Protein AF-A0A1I5IBT5-F1 (afdb_monomer_lite)

pLDDT: mean 93.38, std 6.62, range [44.38, 98.75]

Radius of gyration: 16.48 Å; chains: 1; bounding box: 51×35×42 Å

Secondary structure (DSSP, 8-state):
----HHHHHHHHHTTTSPTT--EEEE----SSEEEEEETTEEESS----S--PPBSSPPPTTSPPPPHHHHTT-S-TTGGGG-TTEEEEEEESSTTSHHHHHHHHHHHTTT--EEEEESS-EEEEEEGGGB---GGGSPPPP--TT----EEEEEEE-GGGEEEEEEEEESSSSS-EEEEEEEETTS-EEEEE-

Sequence (194 aa):
MVARPADVAKVAEHGWLQRGESFHRIFERRPGYLASTVAGRTSVPHTPVNPVPKCTQEVSETYLKPSELTARGGHLGDEWVHDWGIRGWASAADGGRLAVQVADVLAAGNGYAWLVATNQRIAVVIPARFVDLPPHQIPPPAPLPGLNTSLITWWQQPPNAVAGIRDVLLGRTIAGDPFVSIDFADGSNLLLRQ

Foldseek 3Di:
DQDFQVLVQLQCVQPVADVVKDFPDWADLQAAAEWEQELNDTAQRDAQPDDFAAFQDAQDPPQDGFDPCVRVVVDDDQQSLPGSNHFKYKYYNHCVAPSNVVNNHCRNNSSQWIWTDIQFKTFIKGWPVGGPDDPVPAPATRPDVPGRTHIDTGDMDTPLQWPDKDWDFDHDDPRGFTWIWTQGPNRMIMIGGD

Structure (mmCIF, N/CA/C/O backbone):
data_AF-A0A1I5IBT5-F1
#
_entry.id   AF-A0A1I5IBT5-F1
#
loop_
_atom_site.group_PDB
_atom_site.id
_atom_site.type_symbol
_atom_site.label_atom_id
_atom_site.label_alt_id
_atom_site.label_comp_id
_atom_site.label_asym_id
_atom_site.label_entity_id
_atom_site.label_seq_id
_atom_site.pdbx_PDB_ins_code
_atom_site.Cartn_x
_atom_site.Cartn_y
_atom_site.Cartn_z
_atom_site.occupancy
_atom_site.B_iso_or_equiv
_atom_site.auth_seq_id
_atom_site.auth_comp_id
_atom_site.auth_asym_id
_atom_site.auth_atom_id
_atom_site.pdbx_PDB_model_num
ATOM 1 N N . MET A 1 1 ? -2.589 19.378 7.852 1.00 44.38 1 MET A N 1
ATOM 2 C CA . MET A 1 1 ? -1.421 18.732 8.491 1.00 44.38 1 MET A CA 1
ATOM 3 C C . MET A 1 1 ? -1.314 17.303 7.973 1.00 44.38 1 MET A C 1
ATOM 5 O O . MET A 1 1 ? -2.312 16.590 7.977 1.00 44.38 1 MET A O 1
ATOM 9 N N . VAL A 1 2 ? -0.148 16.915 7.457 1.00 56.50 2 VAL A N 1
ATOM 10 C CA . VAL A 1 2 ? 0.169 15.535 7.052 1.00 56.50 2 VAL A CA 1
ATOM 11 C C . VAL A 1 2 ? 0.278 14.719 8.341 1.00 56.50 2 VAL A C 1
ATOM 13 O O . VAL A 1 2 ? 1.171 14.985 9.137 1.00 56.50 2 VAL A O 1
ATOM 16 N N . ALA A 1 3 ? -0.652 13.789 8.581 1.00 74.38 3 ALA A N 1
ATOM 17 C CA . ALA A 1 3 ? -0.583 12.917 9.757 1.00 74.38 3 ALA A CA 1
ATOM 18 C C . ALA A 1 3 ? 0.753 12.154 9.762 1.00 74.38 3 ALA A C 1
ATOM 20 O O . ALA A 1 3 ? 1.243 11.774 8.696 1.00 74.38 3 ALA A O 1
ATOM 21 N N . ARG A 1 4 ? 1.344 11.967 10.942 1.00 85.50 4 ARG A N 1
ATOM 22 C CA . ARG A 1 4 ? 2.537 11.137 11.165 1.00 85.50 4 ARG A CA 1
ATOM 23 C C . ARG A 1 4 ? 2.122 9.740 11.645 1.00 85.50 4 ARG A C 1
ATOM 25 O O . ARG A 1 4 ? 1.009 9.604 12.156 1.00 85.50 4 ARG A O 1
ATOM 32 N N . PRO A 1 5 ? 3.007 8.727 11.593 1.00 89.12 5 PRO A N 1
ATOM 33 C CA . PRO A 1 5 ? 2.719 7.403 12.154 1.00 89.12 5 PRO A CA 1
ATOM 34 C C . PRO A 1 5 ? 2.183 7.447 13.596 1.00 89.12 5 PRO A C 1
ATOM 36 O O . PRO A 1 5 ? 1.208 6.775 13.914 1.00 89.12 5 PRO A O 1
ATOM 39 N N . ALA A 1 6 ? 2.742 8.314 14.447 1.00 90.38 6 ALA A N 1
ATOM 40 C CA . ALA A 1 6 ? 2.280 8.495 15.826 1.00 90.38 6 ALA A CA 1
ATOM 41 C C . ALA A 1 6 ? 0.843 9.039 15.931 1.00 90.38 6 ALA A C 1
ATOM 43 O O . ALA A 1 6 ? 0.128 8.712 16.875 1.00 90.38 6 ALA A O 1
ATOM 44 N N . ASP A 1 7 ? 0.407 9.862 14.976 1.00 90.25 7 ASP A N 1
ATOM 45 C CA . ASP A 1 7 ? -0.958 10.391 14.957 1.00 90.25 7 ASP A CA 1
ATOM 46 C C . ASP A 1 7 ? -1.949 9.285 14.558 1.00 90.25 7 ASP A C 1
ATOM 48 O O . ASP A 1 7 ? -3.023 9.174 15.144 1.00 90.25 7 ASP A O 1
ATOM 52 N N . VAL A 1 8 ? -1.559 8.421 13.610 1.00 91.88 8 VAL A N 1
ATOM 53 C CA . VAL A 1 8 ? -2.333 7.232 13.214 1.00 91.88 8 VAL A CA 1
ATOM 54 C C . VAL A 1 8 ? -2.449 6.248 14.372 1.00 91.88 8 VAL A C 1
ATOM 56 O O . VAL A 1 8 ? -3.555 5.790 14.649 1.00 91.88 8 VAL A O 1
ATOM 59 N N . ALA A 1 9 ? -1.345 5.970 15.075 1.00 93.75 9 ALA A N 1
ATOM 60 C CA . ALA A 1 9 ? -1.337 5.085 16.238 1.00 93.75 9 ALA A CA 1
ATOM 61 C C . ALA A 1 9 ? -2.341 5.549 17.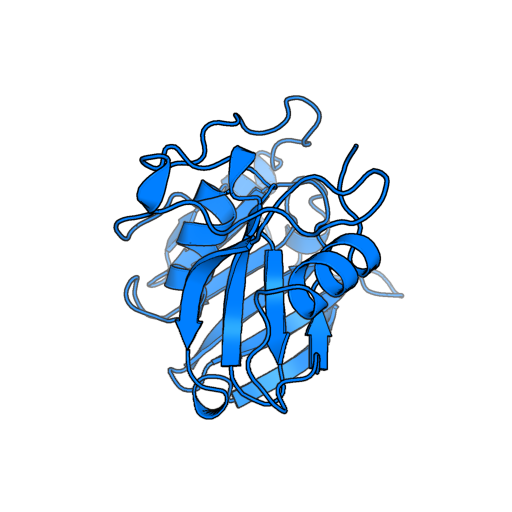302 1.00 93.75 9 ALA A C 1
ATOM 63 O O . ALA A 1 9 ? -3.224 4.790 17.695 1.00 93.75 9 ALA A O 1
ATOM 64 N N . LYS A 1 10 ? -2.276 6.833 17.680 1.00 92.44 10 LYS A N 1
ATOM 65 C CA . LYS A 1 10 ? -3.177 7.423 18.677 1.00 92.44 10 LYS A CA 1
ATOM 66 C C . LYS A 1 10 ? -4.644 7.322 18.271 1.00 92.44 10 LYS A C 1
ATOM 68 O O . LYS A 1 10 ? -5.468 6.920 19.085 1.00 92.44 10 LYS A O 1
ATOM 73 N N . VAL A 1 11 ? -4.987 7.678 17.029 1.00 92.75 11 VAL A N 1
ATOM 74 C CA . VAL A 1 11 ? -6.379 7.572 16.550 1.00 92.75 11 VAL A CA 1
ATOM 75 C C . VAL A 1 11 ? -6.836 6.113 16.551 1.00 92.75 11 VAL A C 1
ATOM 77 O O . VAL A 1 11 ? -7.964 5.825 16.943 1.00 92.75 11 VAL A O 1
ATOM 80 N N . ALA A 1 12 ? -5.967 5.189 16.147 1.00 93.56 12 ALA A N 1
ATOM 81 C CA . ALA A 1 12 ? -6.304 3.778 16.081 1.00 93.56 12 ALA A CA 1
ATOM 82 C C . ALA A 1 12 ? -6.564 3.151 17.458 1.00 93.56 12 ALA A C 1
ATOM 84 O O . ALA A 1 12 ? -7.526 2.398 17.610 1.00 93.56 12 ALA A O 1
ATOM 85 N N . GLU A 1 13 ? -5.765 3.502 18.465 1.00 92.94 13 GLU A N 1
ATOM 86 C CA . GLU A 1 13 ? -5.956 3.082 19.861 1.00 92.94 13 GLU A CA 1
ATOM 87 C C . GLU A 1 13 ? -7.305 3.539 20.440 1.00 92.94 13 GLU A C 1
ATOM 89 O O . GLU A 1 13 ? -7.841 2.892 21.336 1.00 92.94 13 GLU A O 1
ATOM 94 N N . HIS A 1 14 ? -7.886 4.617 19.905 1.00 88.38 14 HIS A N 1
ATOM 95 C CA . HIS A 1 14 ? -9.137 5.211 20.387 1.00 88.38 14 HIS A CA 1
ATOM 96 C C . HIS A 1 14 ? -10.392 4.733 19.639 1.00 88.38 14 HIS A C 1
ATOM 98 O O . HIS A 1 14 ? -11.455 5.332 19.803 1.00 88.38 14 HIS A O 1
ATOM 104 N N . GLY A 1 15 ? -10.310 3.666 18.836 1.00 86.75 15 GLY A N 1
ATOM 105 C CA . GLY A 1 15 ? -11.523 3.073 18.256 1.00 86.75 15 GLY A CA 1
ATOM 106 C C . GLY A 1 15 ? -11.366 2.204 17.012 1.00 86.75 15 GLY A C 1
ATOM 107 O O . GLY A 1 15 ? -12.374 1.721 16.505 1.00 86.75 15 GLY A O 1
ATOM 108 N N . TRP A 1 16 ? -10.149 1.998 16.501 1.00 94.62 16 TRP A N 1
ATOM 109 C CA . TRP A 1 16 ? -9.913 1.114 15.351 1.00 94.62 16 TRP A CA 1
ATOM 110 C C . TRP A 1 16 ? -9.310 -0.240 15.748 1.00 94.62 16 TRP A C 1
ATOM 112 O O . TRP A 1 16 ? -9.678 -1.269 15.171 1.00 94.62 16 TRP A O 1
ATOM 122 N N . LEU A 1 17 ? -8.398 -0.246 16.728 1.00 96.44 17 LEU A N 1
ATOM 123 C CA . LEU A 1 17 ? -7.813 -1.473 17.265 1.00 96.44 17 LEU A CA 1
ATOM 124 C C . LEU A 1 17 ? -8.859 -2.279 18.039 1.00 96.44 17 LEU A C 1
ATOM 126 O O . LEU A 1 17 ? -9.626 -1.742 18.841 1.00 96.44 17 LEU A O 1
ATOM 130 N N . GLN A 1 18 ? -8.868 -3.589 17.811 1.00 95.25 18 GLN A N 1
ATOM 131 C CA . GLN A 1 18 ? -9.670 -4.531 18.580 1.00 95.25 18 GLN A CA 1
ATOM 132 C C . GLN A 1 18 ? -9.065 -4.767 19.970 1.00 95.25 18 GLN A C 1
ATOM 134 O O . GLN A 1 18 ? -7.910 -4.444 20.256 1.00 95.25 18 GLN A O 1
ATOM 139 N N . ARG A 1 19 ? -9.846 -5.373 20.871 1.00 94.94 19 ARG A N 1
ATOM 140 C CA . ARG A 1 19 ? -9.363 -5.725 22.211 1.00 94.94 19 ARG A CA 1
ATOM 141 C C . ARG A 1 19 ? -8.169 -6.684 22.105 1.00 94.94 19 ARG A C 1
ATOM 143 O O . ARG A 1 19 ? -8.290 -7.766 21.539 1.00 94.94 19 ARG A O 1
ATOM 150 N N . GLY A 1 20 ? -7.037 -6.298 22.696 1.00 95.69 20 GLY A N 1
ATOM 151 C CA . GLY A 1 20 ? -5.789 -7.074 22.648 1.00 95.69 20 GLY A CA 1
ATOM 152 C C . GLY A 1 20 ? -5.017 -6.954 21.328 1.00 95.69 20 GLY A C 1
ATOM 153 O O . GLY A 1 20 ? -4.008 -7.637 21.151 1.00 95.69 20 GLY A O 1
ATOM 154 N N . GLU A 1 21 ? -5.476 -6.110 20.403 1.00 97.81 21 GLU A N 1
ATOM 155 C CA . GLU A 1 21 ? -4.743 -5.777 19.187 1.00 97.81 21 GLU A CA 1
ATOM 156 C C . GLU A 1 21 ? -3.693 -4.699 19.491 1.00 97.81 21 GLU A C 1
ATOM 158 O O . GLU A 1 21 ? -3.979 -3.712 20.169 1.00 97.81 21 GLU A O 1
ATOM 163 N N . SER A 1 22 ? -2.472 -4.881 18.995 1.00 96.50 22 SER A N 1
ATOM 164 C CA . SER A 1 22 ? -1.371 -3.927 19.133 1.00 96.50 22 SER A CA 1
ATOM 165 C C . SER A 1 22 ? -0.598 -3.793 17.826 1.00 96.50 22 SER A C 1
ATOM 167 O O . SER A 1 22 ? -0.519 -4.730 17.026 1.00 96.50 22 SER A O 1
ATOM 169 N N . PHE A 1 23 ? -0.024 -2.613 17.589 1.00 96.31 23 PHE A N 1
ATOM 170 C CA . PHE A 1 23 ? 0.780 -2.378 16.396 1.00 96.31 23 PHE A CA 1
ATOM 171 C C . PHE A 1 23 ? 2.072 -3.187 16.423 1.00 96.31 23 PHE A C 1
ATOM 173 O O . PHE A 1 23 ? 2.831 -3.144 17.387 1.00 96.31 23 PHE A O 1
ATOM 180 N N . HIS A 1 24 ? 2.342 -3.854 15.306 1.00 94.75 24 HIS A N 1
ATOM 181 C CA . HIS A 1 24 ? 3.670 -4.343 14.972 1.00 94.75 24 HIS A CA 1
ATOM 182 C C . HIS A 1 24 ? 4.440 -3.275 14.185 1.00 94.75 24 HIS A C 1
ATOM 184 O O . HIS A 1 24 ? 5.597 -2.993 14.481 1.00 94.75 24 HIS A O 1
ATOM 190 N N . ARG A 1 25 ? 3.795 -2.647 13.188 1.00 95.12 25 ARG A N 1
ATOM 191 C CA . ARG A 1 25 ? 4.406 -1.587 12.374 1.00 95.12 25 ARG A CA 1
ATOM 192 C C . ARG A 1 25 ? 3.352 -0.675 11.747 1.00 95.12 25 ARG A C 1
ATOM 194 O O . ARG A 1 25 ? 2.336 -1.146 11.247 1.00 95.12 25 ARG A O 1
ATOM 201 N N . ILE A 1 26 ? 3.628 0.625 11.710 1.00 96.31 26 ILE A N 1
ATOM 202 C CA . ILE A 1 26 ? 2.931 1.589 10.849 1.00 96.31 26 ILE A CA 1
ATOM 203 C C . ILE A 1 26 ? 3.941 2.007 9.789 1.00 96.31 26 ILE A C 1
ATOM 205 O O . ILE A 1 26 ? 5.023 2.480 10.134 1.00 96.31 26 ILE A O 1
ATOM 209 N N . PHE A 1 27 ? 3.624 1.779 8.518 1.00 95.12 27 PHE A N 1
ATOM 210 C CA . PHE A 1 27 ? 4.569 2.037 7.437 1.00 95.12 27 PHE A CA 1
ATOM 211 C C . PHE A 1 27 ? 4.616 3.530 7.123 1.00 95.12 27 PHE A C 1
ATOM 213 O O . PHE A 1 27 ? 3.595 4.225 7.174 1.00 95.12 27 PHE A O 1
ATOM 220 N N . GLU A 1 28 ? 5.811 4.029 6.807 1.00 88.38 28 GLU A N 1
ATOM 221 C CA . GLU A 1 28 ? 5.977 5.427 6.438 1.00 88.38 28 GLU A CA 1
ATOM 222 C C . GLU A 1 28 ? 5.172 5.794 5.192 1.00 88.38 28 GLU A C 1
ATOM 224 O O . GLU A 1 28 ? 5.058 5.042 4.224 1.00 88.38 28 GLU A O 1
ATOM 229 N N . ARG A 1 29 ? 4.635 7.012 5.213 1.00 86.94 29 ARG A N 1
ATOM 230 C CA . ARG A 1 29 ? 3.877 7.589 4.108 1.00 86.94 29 ARG A CA 1
ATOM 231 C C . ARG A 1 29 ? 4.712 8.663 3.431 1.00 86.94 29 ARG A C 1
ATOM 233 O O . ARG A 1 29 ? 4.456 9.858 3.591 1.00 86.94 29 ARG A O 1
ATOM 240 N N . ARG A 1 30 ? 5.731 8.231 2.688 1.00 89.50 30 ARG A N 1
ATOM 241 C CA . ARG A 1 30 ? 6.547 9.135 1.872 1.00 89.50 30 ARG A CA 1
ATOM 242 C C . ARG A 1 30 ? 5.704 9.726 0.723 1.00 89.50 30 ARG A C 1
ATOM 244 O O . ARG A 1 30 ? 4.848 9.020 0.173 1.00 89.50 30 ARG A O 1
ATOM 251 N N . PRO A 1 31 ? 5.882 11.016 0.378 1.00 90.81 31 PRO A N 1
ATOM 252 C CA . PRO A 1 31 ? 5.296 11.594 -0.830 1.00 90.81 31 PRO A CA 1
ATOM 253 C C . PRO A 1 31 ? 5.718 10.816 -2.080 1.00 90.81 31 PRO A C 1
ATOM 255 O O . PRO A 1 31 ? 6.832 10.304 -2.131 1.00 90.81 31 PRO A O 1
ATOM 258 N N . GLY A 1 32 ? 4.834 10.737 -3.074 1.00 93.62 32 GLY A N 1
ATOM 259 C CA . GLY A 1 32 ? 5.103 10.062 -4.343 1.00 93.62 32 GLY A CA 1
ATOM 260 C C . GLY A 1 32 ? 4.013 9.076 -4.750 1.00 93.62 32 GLY A C 1
ATOM 261 O O . GLY A 1 32 ? 2.998 8.897 -4.071 1.00 93.62 32 GLY A O 1
ATOM 262 N N . TYR A 1 33 ? 4.248 8.428 -5.881 1.00 96.81 33 TYR A N 1
ATOM 263 C CA . TYR A 1 33 ? 3.344 7.493 -6.529 1.00 96.81 33 TYR A CA 1
ATOM 264 C C . TYR A 1 33 ? 3.789 6.057 -6.275 1.00 96.81 33 TYR A C 1
ATOM 266 O O . TYR A 1 33 ? 4.974 5.767 -6.088 1.00 96.81 33 TYR A O 1
ATOM 274 N N . LEU A 1 34 ? 2.822 5.146 -6.246 1.00 97.38 34 LEU A N 1
ATOM 275 C CA . LEU A 1 34 ? 3.129 3.726 -6.353 1.00 97.38 34 LEU A CA 1
ATOM 276 C C . LEU A 1 34 ? 3.374 3.379 -7.817 1.00 97.38 34 LEU A C 1
ATOM 278 O O . LEU A 1 34 ? 2.823 4.019 -8.710 1.00 97.38 34 LEU A O 1
ATOM 282 N N . ALA A 1 35 ? 4.175 2.353 -8.039 1.00 98.00 35 ALA A N 1
ATOM 283 C CA . ALA A 1 35 ? 4.343 1.672 -9.308 1.00 98.00 35 ALA A CA 1
ATOM 284 C C . ALA A 1 35 ? 4.003 0.190 -9.141 1.00 98.00 35 ALA A C 1
ATOM 286 O O . ALA A 1 35 ? 3.865 -0.310 -8.020 1.00 98.00 35 ALA A O 1
ATOM 287 N N . SER A 1 36 ? 3.845 -0.521 -10.251 1.00 98.19 36 SER A N 1
ATOM 288 C CA . SER A 1 36 ? 3.606 -1.959 -10.191 1.00 98.19 36 SER A CA 1
ATOM 289 C C . SER A 1 36 ? 4.123 -2.703 -11.406 1.00 98.19 36 SER A C 1
ATOM 291 O O . SER A 1 36 ? 3.973 -2.208 -12.519 1.00 98.19 36 SER A O 1
ATOM 293 N N . THR A 1 37 ? 4.583 -3.934 -11.200 1.00 97.31 37 THR A N 1
ATOM 294 C CA . THR A 1 37 ? 4.803 -4.937 -12.244 1.00 97.31 37 THR A CA 1
ATOM 295 C C . THR A 1 37 ? 3.818 -6.085 -12.047 1.00 97.31 37 THR A C 1
ATOM 297 O O . THR A 1 37 ? 3.936 -6.859 -11.098 1.00 97.31 37 THR A O 1
ATOM 300 N N . VAL A 1 38 ? 2.844 -6.210 -12.947 1.00 97.31 38 VAL A N 1
ATOM 301 C CA . VAL A 1 38 ? 1.784 -7.226 -12.877 1.00 97.31 38 VAL A CA 1
ATOM 302 C C . VAL A 1 38 ? 1.787 -8.042 -14.160 1.00 97.31 38 VAL A C 1
ATOM 304 O O . VAL A 1 38 ? 1.697 -7.475 -15.247 1.00 97.31 38 VAL A O 1
ATOM 307 N N . ALA A 1 39 ? 1.915 -9.367 -14.051 1.00 95.06 39 ALA A N 1
ATOM 308 C CA . ALA A 1 39 ? 2.006 -10.265 -15.209 1.00 95.06 39 ALA A CA 1
ATOM 309 C C . ALA A 1 39 ? 3.079 -9.816 -16.233 1.00 95.06 39 ALA A C 1
ATOM 311 O O . ALA A 1 39 ? 2.862 -9.834 -17.445 1.00 95.06 39 ALA A O 1
ATOM 312 N N . GLY A 1 40 ? 4.225 -9.333 -15.735 1.00 92.75 40 GLY A N 1
ATOM 313 C CA . GLY A 1 40 ? 5.328 -8.816 -16.553 1.00 92.75 40 GLY A CA 1
ATOM 314 C C . GLY A 1 40 ? 5.102 -7.428 -17.168 1.00 92.75 40 GLY A C 1
ATOM 315 O O . GLY A 1 40 ? 5.956 -6.958 -17.914 1.00 92.75 40 GLY A O 1
ATOM 316 N N . ARG A 1 41 ? 3.983 -6.754 -16.872 1.00 93.81 41 ARG A N 1
ATOM 317 C CA . ARG A 1 41 ? 3.683 -5.399 -17.357 1.00 93.81 41 ARG A CA 1
ATOM 318 C C . ARG A 1 41 ? 3.887 -4.368 -16.259 1.00 93.81 41 ARG A C 1
ATOM 320 O O . ARG A 1 41 ? 3.300 -4.484 -15.185 1.00 93.81 41 ARG A O 1
ATOM 327 N N . THR A 1 42 ? 4.673 -3.343 -16.561 1.00 95.38 42 THR A N 1
ATOM 328 C CA . THR A 1 42 ? 4.946 -2.234 -15.644 1.00 95.38 42 THR A CA 1
ATOM 329 C C . THR A 1 42 ? 3.941 -1.098 -15.836 1.00 95.38 42 THR A C 1
ATOM 331 O O . THR A 1 42 ? 3.683 -0.685 -16.964 1.00 95.38 42 THR A O 1
ATOM 334 N N . SER A 1 43 ? 3.403 -0.572 -14.733 1.00 96.94 43 SER A N 1
ATOM 335 C CA . SER A 1 43 ? 2.574 0.637 -14.680 1.00 96.94 43 SER A CA 1
ATOM 336 C C . SER A 1 43 ? 3.209 1.643 -13.731 1.00 96.94 43 SER A C 1
ATOM 338 O O . SER A 1 43 ? 3.362 1.373 -12.538 1.00 96.94 43 SER A O 1
ATOM 340 N N . VAL A 1 44 ? 3.565 2.808 -14.268 1.00 97.19 44 VAL A N 1
ATOM 341 C CA . VAL A 1 44 ? 4.184 3.917 -13.538 1.00 97.19 44 VAL A CA 1
ATOM 342 C C . VAL A 1 44 ? 3.523 5.228 -14.008 1.00 97.19 44 VAL A C 1
ATOM 344 O O . VAL A 1 44 ? 3.756 5.641 -15.144 1.00 97.19 44 VAL A O 1
ATOM 347 N N . PRO A 1 45 ? 2.702 5.895 -13.173 1.00 96.81 45 PRO A N 1
ATOM 348 C CA . PRO A 1 45 ? 2.238 5.429 -11.869 1.00 96.81 45 PRO A CA 1
ATOM 349 C C . PRO A 1 45 ? 1.359 4.173 -11.981 1.00 96.81 45 PRO A C 1
ATOM 351 O O . PRO A 1 45 ? 0.824 3.828 -13.038 1.00 96.81 45 PRO A O 1
ATOM 354 N N . HIS A 1 46 ? 1.213 3.471 -10.867 1.00 97.56 46 HIS A N 1
ATOM 355 C CA . HIS A 1 46 ? 0.277 2.371 -10.720 1.00 97.56 46 HIS A CA 1
ATOM 356 C C . HIS A 1 46 ? -1.157 2.892 -10.876 1.00 97.56 46 HIS A C 1
ATOM 358 O O . HIS A 1 46 ? -1.551 3.856 -10.218 1.00 97.56 46 HIS A O 1
ATOM 364 N N . THR A 1 47 ? -1.923 2.242 -11.748 1.00 96.00 47 THR A N 1
ATOM 365 C CA . THR A 1 47 ? -3.360 2.477 -11.905 1.00 96.00 47 THR A CA 1
ATOM 366 C C . THR A 1 47 ? -4.102 1.290 -11.300 1.00 96.00 47 THR A C 1
ATOM 368 O O . THR A 1 47 ? -3.779 0.164 -11.690 1.00 96.00 47 THR A O 1
ATOM 371 N N . PRO A 1 48 ? -5.075 1.512 -10.393 1.00 96.88 48 PRO A N 1
ATOM 372 C CA . PRO A 1 48 ? -5.816 0.421 -9.783 1.00 96.88 48 PRO A CA 1
ATOM 373 C C . PRO A 1 48 ? -6.441 -0.520 -10.816 1.00 96.88 48 PRO A C 1
ATOM 375 O O . PRO A 1 48 ? -7.073 -0.056 -11.769 1.00 96.88 48 PRO A O 1
ATOM 378 N N . VAL A 1 49 ? -6.276 -1.830 -10.626 1.00 96.50 49 VAL A N 1
ATOM 379 C CA . VAL A 1 49 ? -6.847 -2.859 -11.522 1.00 96.50 49 VAL A CA 1
ATOM 380 C C . VAL A 1 49 ? -8.060 -3.570 -10.923 1.00 96.50 49 VAL A C 1
ATOM 382 O O . VAL A 1 49 ? -8.828 -4.186 -11.662 1.00 96.50 49 VAL A O 1
ATOM 385 N N . ASN A 1 50 ? -8.264 -3.460 -9.609 1.00 96.19 50 ASN A N 1
ATOM 386 C CA . ASN A 1 50 ? -9.459 -3.926 -8.914 1.00 96.19 50 ASN A CA 1
ATOM 387 C C . ASN A 1 50 ? -10.370 -2.749 -8.510 1.00 96.19 50 ASN A C 1
ATOM 389 O O . ASN A 1 50 ? -9.930 -1.596 -8.471 1.00 96.19 50 ASN A O 1
ATOM 393 N N . PRO A 1 51 ? -11.649 -3.011 -8.174 1.00 96.12 51 PRO A N 1
ATOM 394 C CA . PRO A 1 51 ? -12.520 -2.003 -7.580 1.00 96.12 51 PRO A CA 1
ATOM 395 C C . PRO A 1 51 ? -11.923 -1.442 -6.285 1.00 96.12 51 PRO A C 1
ATOM 397 O O . PRO A 1 51 ? -11.569 -2.195 -5.378 1.00 96.12 51 PRO A O 1
ATOM 400 N N . VAL A 1 52 ? -11.860 -0.116 -6.184 1.00 95.62 52 VAL A N 1
ATOM 401 C CA . VAL A 1 52 ? -11.305 0.596 -5.026 1.00 95.62 52 VAL A CA 1
ATOM 402 C C . VAL A 1 52 ? -12.301 1.607 -4.458 1.00 95.62 52 VAL A C 1
ATOM 404 O O . VAL A 1 52 ? -13.091 2.181 -5.214 1.00 95.62 52 VAL A O 1
ATOM 407 N N . PRO A 1 53 ? -12.266 1.870 -3.139 1.00 92.38 53 PRO A N 1
ATOM 408 C CA . PRO A 1 53 ? -12.989 2.991 -2.552 1.00 92.38 53 PRO A CA 1
ATOM 409 C C . PRO A 1 53 ? -12.526 4.331 -3.138 1.00 92.38 53 PRO A C 1
ATOM 411 O O . PRO A 1 53 ? -11.382 4.478 -3.569 1.00 92.38 53 PRO A O 1
ATOM 414 N N . LYS A 1 54 ? -13.404 5.337 -3.106 1.00 92.31 54 LYS A N 1
ATOM 415 C CA . LYS A 1 54 ? -13.088 6.687 -3.580 1.00 92.31 54 LYS A CA 1
ATOM 416 C C . LYS A 1 54 ? -12.593 7.572 -2.432 1.00 92.31 54 LYS A C 1
ATOM 418 O O . LYS A 1 54 ? -13.299 7.753 -1.440 1.00 92.31 54 LYS A O 1
ATOM 423 N N . CYS A 1 55 ? -11.410 8.165 -2.596 1.00 94.25 55 CYS A N 1
ATOM 424 C CA . CYS A 1 55 ? -10.950 9.280 -1.766 1.00 94.25 55 CYS A CA 1
ATOM 425 C C . CYS A 1 55 ? -11.614 10.583 -2.228 1.00 94.25 55 CYS A C 1
ATOM 427 O O . CYS A 1 55 ? -11.709 10.838 -3.428 1.00 94.25 55 CYS A O 1
ATOM 429 N N . THR A 1 56 ? -12.042 11.431 -1.296 1.00 94.31 56 THR A N 1
ATOM 430 C CA . THR A 1 56 ? -12.572 12.772 -1.609 1.00 94.31 56 THR A CA 1
ATOM 431 C C . THR A 1 56 ? -11.477 13.814 -1.812 1.00 94.31 56 THR A C 1
ATOM 433 O O . THR A 1 56 ? -11.772 14.950 -2.171 1.00 94.31 56 THR A O 1
ATOM 436 N N . GLN A 1 57 ? -10.222 13.457 -1.533 1.00 93.00 57 GLN A N 1
ATOM 437 C CA . GLN A 1 57 ? -9.066 14.321 -1.738 1.00 93.00 57 GLN A CA 1
ATOM 438 C C . GLN A 1 57 ? -8.352 13.942 -3.024 1.00 93.00 57 GLN A C 1
ATOM 440 O O . GLN A 1 57 ? -8.189 12.757 -3.308 1.00 93.00 57 GLN A O 1
ATOM 445 N N . GLU A 1 58 ? -7.862 14.945 -3.741 1.00 92.31 58 GLU A N 1
ATOM 446 C CA . GLU A 1 58 ? -6.968 14.754 -4.878 1.00 92.31 58 GLU A CA 1
ATOM 447 C C . GLU A 1 58 ? -5.536 14.467 -4.417 1.00 92.31 58 GLU A C 1
ATOM 449 O O . GLU A 1 58 ? -5.143 14.773 -3.284 1.00 92.31 58 GLU A O 1
ATOM 454 N N . VAL A 1 59 ? -4.736 13.870 -5.304 1.00 89.81 59 VAL A N 1
ATOM 455 C CA . VAL A 1 59 ? -3.296 13.731 -5.063 1.00 89.81 59 VAL A CA 1
ATOM 456 C C . VAL A 1 59 ? -2.663 15.117 -4.948 1.00 89.81 59 VAL A C 1
ATOM 458 O O . VAL A 1 59 ? -3.027 16.050 -5.661 1.00 89.81 59 VAL A O 1
ATOM 461 N N . SER A 1 60 ? -1.713 15.272 -4.026 1.00 88.12 60 SER A N 1
ATOM 462 C CA . SER A 1 60 ? -1.067 16.566 -3.826 1.00 88.12 60 SER A CA 1
ATOM 463 C C . SER A 1 60 ? -0.253 16.966 -5.057 1.00 88.12 60 SER A C 1
ATOM 465 O O . SER A 1 60 ? 0.608 16.212 -5.506 1.00 88.12 60 SER A O 1
ATOM 467 N N . GLU A 1 61 ? -0.459 18.190 -5.546 1.00 88.06 61 GLU A N 1
ATOM 468 C CA . GLU A 1 61 ? 0.285 18.759 -6.682 1.00 88.06 61 GLU A CA 1
ATOM 469 C C . GLU A 1 61 ? 1.797 18.870 -6.427 1.00 88.06 61 GLU A C 1
ATOM 471 O O . GLU A 1 61 ? 2.583 18.973 -7.364 1.00 88.06 61 GLU A O 1
ATOM 476 N N . THR A 1 62 ? 2.219 18.822 -5.159 1.00 88.62 62 THR A N 1
ATOM 477 C CA . THR A 1 62 ? 3.634 18.868 -4.767 1.00 88.62 62 THR A CA 1
ATOM 478 C C . THR A 1 62 ? 4.335 17.518 -4.896 1.00 88.62 62 THR A C 1
ATOM 480 O O . THR A 1 62 ? 5.553 17.447 -4.728 1.00 88.62 62 THR A O 1
ATOM 483 N N . TYR A 1 63 ? 3.601 16.434 -5.176 1.00 90.75 63 TYR A N 1
ATOM 484 C CA . TYR A 1 63 ? 4.213 15.134 -5.423 1.00 90.75 63 TYR A CA 1
ATOM 485 C C . TYR A 1 63 ? 5.007 15.202 -6.723 1.00 90.75 63 TYR A C 1
ATOM 487 O O . TYR A 1 63 ? 4.452 15.464 -7.791 1.00 90.75 63 TYR A O 1
ATOM 495 N N . LEU A 1 64 ? 6.306 14.915 -6.630 1.00 93.69 64 LEU A N 1
ATOM 496 C CA . LEU A 1 64 ? 7.145 14.747 -7.808 1.00 93.69 64 LEU A CA 1
ATOM 497 C C . LEU A 1 64 ? 6.542 13.646 -8.680 1.00 93.69 64 LEU A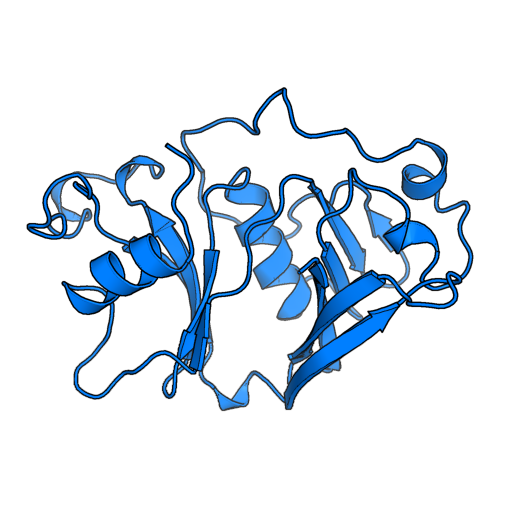 C 1
ATOM 499 O O . LEU A 1 64 ? 6.264 12.541 -8.210 1.00 93.69 64 LEU A O 1
ATOM 503 N N . LYS A 1 65 ? 6.294 13.970 -9.948 1.00 94.69 65 LYS A N 1
ATOM 504 C CA . LYS A 1 65 ? 5.855 12.975 -10.923 1.00 94.69 65 LYS A CA 1
ATOM 505 C C . LYS A 1 65 ? 7.010 12.004 -11.189 1.00 94.69 65 LYS A C 1
ATOM 507 O O . LYS A 1 65 ? 8.154 12.463 -11.219 1.00 94.69 65 LYS A O 1
ATOM 512 N N . PRO A 1 66 ? 6.733 10.706 -11.403 1.00 96.12 66 PRO A N 1
ATOM 513 C CA . PRO A 1 66 ? 7.760 9.772 -11.844 1.00 96.12 66 PRO A CA 1
ATOM 514 C C . PRO A 1 66 ? 8.437 10.283 -13.116 1.00 96.12 66 PRO A C 1
ATOM 516 O O . PRO A 1 66 ? 7.772 10.840 -13.996 1.00 96.12 66 PRO A O 1
ATOM 519 N N . SER A 1 67 ? 9.749 10.102 -13.213 1.00 96.62 67 SER A N 1
ATOM 520 C CA . SER A 1 67 ? 10.511 10.475 -14.401 1.00 96.62 67 SER A CA 1
ATOM 521 C C . SER A 1 67 ? 10.059 9.674 -15.624 1.00 96.62 67 SER A C 1
ATOM 523 O O . SER A 1 67 ? 9.616 8.527 -15.519 1.00 96.62 67 SER A O 1
ATOM 525 N N . GLU A 1 68 ? 10.221 10.252 -16.817 1.00 95.31 68 GLU A N 1
ATOM 526 C CA . GLU A 1 68 ? 9.895 9.541 -18.057 1.00 95.31 68 GLU A CA 1
ATOM 527 C C . GLU A 1 68 ? 10.729 8.269 -18.246 1.00 95.31 68 GLU A C 1
ATOM 529 O O . GLU A 1 68 ? 10.238 7.298 -18.820 1.00 95.31 68 GLU A O 1
ATOM 534 N N . LEU A 1 69 ? 11.974 8.259 -17.755 1.00 94.25 69 LEU A N 1
ATOM 535 C CA . LEU A 1 69 ? 12.859 7.100 -17.837 1.00 94.25 69 LEU A CA 1
ATOM 536 C C . LEU A 1 69 ? 12.257 5.905 -17.089 1.00 94.25 69 LEU A C 1
ATOM 538 O O . LEU A 1 69 ? 12.083 4.836 -17.676 1.00 94.25 69 LEU A O 1
ATOM 542 N N . THR A 1 70 ? 11.864 6.109 -15.829 1.00 95.38 70 THR A N 1
ATOM 543 C CA . THR A 1 70 ? 11.190 5.085 -15.018 1.00 95.38 70 THR A CA 1
ATOM 544 C C . THR A 1 70 ? 9.843 4.710 -15.621 1.00 95.38 70 THR A C 1
ATOM 546 O O . THR A 1 70 ? 9.524 3.527 -15.734 1.00 95.38 70 THR A O 1
ATOM 549 N N . ALA A 1 71 ? 9.066 5.701 -16.072 1.00 94.56 71 ALA A N 1
ATOM 550 C CA . ALA A 1 71 ? 7.740 5.469 -16.635 1.00 94.56 71 ALA A CA 1
ATOM 551 C C . ALA A 1 71 ? 7.759 4.575 -17.884 1.00 94.56 71 ALA A C 1
ATOM 553 O O . ALA A 1 71 ? 6.856 3.767 -18.090 1.00 94.56 71 ALA A O 1
ATOM 554 N N . ARG A 1 72 ? 8.813 4.683 -18.698 1.00 93.38 72 ARG A N 1
ATOM 555 C CA . ARG A 1 72 ? 9.025 3.864 -19.901 1.00 93.38 72 ARG A CA 1
ATOM 556 C C . ARG A 1 72 ? 9.775 2.555 -19.627 1.00 93.38 72 ARG A C 1
ATOM 558 O O . ARG A 1 72 ? 10.050 1.813 -20.565 1.00 93.38 72 ARG A O 1
ATOM 565 N N . GLY A 1 73 ? 10.121 2.270 -18.371 1.00 91.31 73 GLY A N 1
ATOM 566 C CA . GLY A 1 73 ? 10.857 1.068 -17.983 1.00 91.31 73 GLY A CA 1
ATOM 567 C C . GLY A 1 73 ? 12.349 1.087 -18.336 1.00 91.31 73 GLY A C 1
ATOM 568 O O . GLY A 1 73 ? 12.975 0.030 -18.335 1.00 91.31 73 GLY A O 1
ATOM 569 N N . GLY A 1 74 ? 12.941 2.254 -18.604 1.00 90.25 74 GLY A N 1
ATOM 570 C CA . GLY A 1 74 ? 14.353 2.428 -18.980 1.00 90.25 74 GLY A CA 1
ATOM 571 C C . GLY A 1 74 ? 15.338 2.308 -17.812 1.00 90.25 74 GLY A C 1
ATOM 572 O O . GLY A 1 74 ? 16.182 3.174 -17.626 1.00 90.25 74 GLY A O 1
ATOM 573 N N . HIS A 1 75 ? 15.210 1.257 -17.013 1.00 90.69 75 HIS A N 1
ATOM 574 C CA . HIS A 1 75 ? 15.929 1.030 -15.760 1.00 90.69 75 HIS A CA 1
ATOM 575 C C . HIS A 1 75 ? 16.278 -0.454 -15.614 1.00 90.69 75 HIS A C 1
ATOM 577 O O . HIS A 1 75 ? 15.554 -1.313 -16.124 1.00 90.69 75 HIS A O 1
ATOM 583 N N . LEU A 1 76 ? 17.376 -0.767 -14.925 1.00 89.31 76 LEU A N 1
ATOM 584 C CA . LEU A 1 76 ? 17.842 -2.137 -14.723 1.00 89.31 76 LEU A CA 1
ATOM 585 C C . LEU A 1 76 ? 17.590 -2.608 -13.289 1.00 89.31 76 LEU A C 1
ATOM 587 O O . LEU A 1 76 ? 18.191 -2.128 -12.327 1.00 89.31 76 LEU A O 1
ATOM 591 N N . GLY A 1 77 ? 16.731 -3.618 -13.144 1.00 89.19 77 GLY A N 1
ATOM 592 C CA . GLY A 1 77 ? 16.400 -4.189 -11.840 1.00 89.19 77 GLY A CA 1
ATOM 593 C C . GLY A 1 77 ? 15.726 -3.162 -10.930 1.00 89.19 77 GLY A C 1
ATOM 594 O O . GLY A 1 77 ? 14.633 -2.691 -11.228 1.00 89.19 77 GLY A O 1
ATOM 595 N N . ASP A 1 78 ? 16.372 -2.828 -9.817 1.00 93.38 78 ASP A N 1
ATOM 596 C CA . ASP A 1 78 ? 15.874 -1.915 -8.789 1.00 93.38 78 ASP A CA 1
ATOM 597 C C . ASP A 1 78 ? 16.333 -0.458 -8.965 1.00 93.38 78 ASP A C 1
ATOM 599 O O . ASP A 1 78 ? 16.134 0.359 -8.078 1.00 93.38 78 ASP A O 1
ATOM 603 N N . GLU A 1 79 ? 16.899 -0.077 -10.114 1.00 94.19 79 GLU A N 1
ATOM 604 C CA . GLU A 1 79 ? 17.335 1.308 -10.371 1.00 94.19 79 GLU A CA 1
ATOM 605 C C . GLU A 1 79 ? 16.210 2.357 -10.285 1.00 94.19 79 GLU A C 1
ATOM 607 O O . GLU A 1 79 ? 16.490 3.534 -10.056 1.00 94.19 79 GLU A O 1
ATOM 612 N N . TRP A 1 80 ? 14.938 1.953 -10.392 1.00 94.88 80 TRP A N 1
ATOM 613 C CA . TRP A 1 80 ? 13.792 2.853 -10.190 1.00 94.88 80 TRP A CA 1
ATOM 614 C C . TRP A 1 80 ? 13.760 3.476 -8.792 1.00 94.88 80 TRP A C 1
ATOM 616 O O . TRP A 1 80 ? 13.097 4.494 -8.603 1.00 94.88 80 TRP A O 1
ATOM 626 N N . VAL A 1 81 ? 14.448 2.902 -7.799 1.00 95.81 81 VAL A N 1
ATOM 627 C CA . VAL A 1 81 ? 14.471 3.455 -6.436 1.00 95.81 81 VAL A CA 1
ATOM 628 C C . VAL A 1 81 ? 15.125 4.835 -6.366 1.00 95.81 81 VAL A C 1
ATOM 630 O O . VAL A 1 81 ? 14.859 5.586 -5.428 1.00 95.81 81 VAL A O 1
ATOM 633 N N . HIS A 1 82 ? 15.903 5.218 -7.382 1.00 94.56 82 HIS A N 1
ATOM 634 C CA . HIS A 1 82 ? 16.478 6.563 -7.504 1.00 94.56 82 HIS A CA 1
ATOM 635 C C . HIS A 1 82 ? 15.476 7.598 -8.024 1.00 94.56 82 HIS A C 1
ATOM 637 O O . HIS A 1 82 ? 15.769 8.791 -8.023 1.00 94.56 82 HIS A O 1
ATOM 643 N N . ASP A 1 83 ? 14.281 7.178 -8.444 1.00 95.56 83 ASP A N 1
ATOM 644 C CA . ASP A 1 83 ? 13.201 8.077 -8.832 1.00 95.56 83 ASP A CA 1
ATOM 645 C C . ASP A 1 83 ? 12.412 8.531 -7.596 1.00 95.56 83 ASP A C 1
ATOM 647 O O . ASP A 1 83 ? 11.635 7.779 -7.001 1.00 95.56 83 ASP A O 1
ATOM 651 N N . TRP A 1 84 ? 12.601 9.791 -7.202 1.00 93.06 84 TRP A N 1
ATOM 652 C CA . TRP A 1 84 ? 11.949 10.381 -6.028 1.00 93.06 84 TRP A CA 1
ATOM 653 C C . TRP A 1 84 ? 10.437 10.572 -6.209 1.00 93.06 84 TRP A C 1
ATOM 655 O O . TRP A 1 84 ? 9.733 10.812 -5.229 1.00 93.06 84 TRP A O 1
ATOM 665 N N . GLY A 1 85 ? 9.921 10.436 -7.435 1.00 95.50 85 GLY A N 1
ATOM 666 C CA . GLY A 1 85 ? 8.488 10.351 -7.690 1.00 95.50 85 GLY A CA 1
ATOM 667 C C . GLY A 1 85 ? 7.886 8.996 -7.309 1.00 95.50 85 GLY A C 1
ATOM 668 O O . GLY A 1 85 ? 6.665 8.893 -7.195 1.00 95.50 85 GLY A O 1
ATOM 669 N N . ILE A 1 86 ? 8.708 7.967 -7.066 1.00 96.25 86 ILE A N 1
ATOM 670 C CA . ILE A 1 86 ? 8.275 6.628 -6.656 1.00 96.25 86 ILE A CA 1
ATOM 671 C C . ILE A 1 86 ? 8.457 6.434 -5.151 1.00 96.25 86 ILE A C 1
ATOM 673 O O . ILE A 1 86 ? 9.565 6.496 -4.607 1.00 96.25 86 ILE A O 1
ATOM 677 N N . ARG A 1 87 ? 7.351 6.119 -4.472 1.00 95.75 87 ARG A N 1
ATOM 678 C CA . ARG A 1 87 ? 7.340 5.777 -3.040 1.00 95.75 87 ARG A CA 1
ATOM 679 C C . ARG A 1 87 ? 7.216 4.282 -2.761 1.00 95.75 87 ARG A C 1
ATOM 681 O O . ARG A 1 87 ? 7.327 3.871 -1.612 1.00 95.75 87 ARG A O 1
ATOM 688 N N . GLY A 1 88 ? 6.945 3.472 -3.777 1.00 97.12 88 GLY A N 1
ATOM 689 C CA . GLY A 1 88 ? 6.806 2.033 -3.611 1.00 97.12 88 GLY A CA 1
ATOM 690 C C . GLY A 1 88 ? 6.460 1.311 -4.901 1.00 97.12 88 GLY A C 1
ATOM 691 O O . GLY A 1 88 ? 6.048 1.939 -5.877 1.00 97.12 88 GLY A O 1
ATOM 692 N N . TRP A 1 89 ? 6.629 -0.006 -4.888 1.00 98.31 89 TRP A N 1
ATOM 693 C CA . TRP A 1 89 ? 6.472 -0.861 -6.058 1.00 98.31 89 TRP A CA 1
ATOM 694 C C . TRP A 1 89 ? 5.827 -2.192 -5.683 1.00 98.31 89 TRP A C 1
ATOM 696 O O . TRP A 1 89 ? 6.340 -2.907 -4.825 1.00 98.31 89 TRP A O 1
ATOM 706 N N . ALA A 1 90 ? 4.715 -2.538 -6.327 1.00 98.62 90 ALA A N 1
ATOM 707 C CA . ALA A 1 90 ? 4.074 -3.843 -6.173 1.00 98.62 90 ALA A CA 1
ATOM 708 C C . ALA A 1 90 ? 4.477 -4.795 -7.301 1.00 98.62 90 ALA A C 1
ATOM 710 O O . ALA A 1 90 ? 4.476 -4.413 -8.466 1.00 98.62 90 ALA A O 1
ATOM 711 N N . SER A 1 91 ? 4.780 -6.046 -6.978 1.00 98.38 91 SER A N 1
ATOM 712 C CA . SER A 1 91 ? 5.138 -7.078 -7.951 1.00 98.38 91 SER A CA 1
ATOM 713 C C . SER A 1 91 ? 4.268 -8.312 -7.758 1.00 98.38 91 SER A C 1
ATOM 715 O O . SER A 1 91 ? 4.153 -8.829 -6.645 1.00 98.38 91 SER A O 1
ATOM 717 N N . ALA A 1 92 ? 3.650 -8.794 -8.837 1.00 98.50 92 ALA A N 1
ATOM 718 C CA . ALA A 1 92 ? 2.767 -9.955 -8.793 1.00 98.50 92 ALA A CA 1
ATOM 719 C C . ALA A 1 92 ? 2.628 -10.671 -10.144 1.00 98.50 92 ALA A C 1
ATOM 721 O O . ALA A 1 92 ? 2.792 -10.082 -11.215 1.00 98.50 92 ALA A O 1
ATOM 722 N N . ALA A 1 93 ? 2.248 -11.950 -10.084 1.00 97.88 93 ALA A N 1
ATOM 723 C CA . ALA A 1 93 ? 1.936 -12.751 -11.267 1.00 97.88 93 ALA A CA 1
ATOM 724 C C . ALA A 1 93 ? 0.640 -12.305 -11.972 1.00 97.88 93 ALA A C 1
ATOM 726 O O . ALA A 1 93 ? 0.541 -12.434 -13.188 1.00 97.88 93 ALA A O 1
ATOM 727 N N . ASP A 1 94 ? -0.330 -11.762 -11.232 1.00 97.62 94 ASP A N 1
ATOM 728 C CA . ASP A 1 94 ? -1.630 -11.315 -11.737 1.00 97.62 94 ASP A CA 1
ATOM 729 C C . ASP A 1 94 ? -2.234 -10.217 -10.836 1.00 97.62 94 ASP A C 1
ATOM 731 O O . ASP A 1 94 ? -1.738 -9.956 -9.737 1.00 97.62 94 ASP A O 1
ATOM 735 N N . GLY A 1 95 ? -3.287 -9.546 -11.319 1.00 97.06 95 GLY A N 1
ATOM 736 C CA . GLY A 1 95 ? -3.909 -8.410 -10.628 1.00 97.06 95 GLY A CA 1
ATOM 737 C C . GLY A 1 95 ? -4.717 -8.777 -9.381 1.00 97.06 95 GLY A C 1
ATOM 738 O O . GLY A 1 95 ? -5.032 -7.897 -8.586 1.00 97.06 95 GLY A O 1
ATOM 739 N N . GLY A 1 96 ? -5.033 -10.058 -9.176 1.00 97.56 96 GLY A N 1
ATOM 740 C CA . GLY A 1 96 ? -5.791 -10.532 -8.020 1.00 97.56 96 GLY A CA 1
ATOM 741 C C . GLY A 1 96 ? -4.942 -10.723 -6.763 1.00 97.56 96 GLY A C 1
ATOM 742 O O . GLY A 1 96 ? -5.495 -11.025 -5.706 1.00 97.56 96 GLY A O 1
ATOM 743 N N . ARG A 1 97 ? -3.618 -10.556 -6.853 1.00 98.44 97 ARG A N 1
ATOM 744 C CA . ARG A 1 97 ? -2.684 -10.803 -5.748 1.00 98.44 97 ARG A CA 1
ATOM 745 C C . ARG A 1 97 ? -2.664 -9.693 -4.707 1.00 98.44 97 ARG A C 1
ATOM 747 O O . ARG A 1 97 ? -2.910 -8.525 -5.007 1.00 98.44 97 ARG A O 1
ATOM 754 N N . LEU A 1 98 ? -2.319 -10.059 -3.476 1.00 98.62 98 LEU A N 1
ATOM 755 C CA . LEU A 1 98 ? -2.431 -9.199 -2.299 1.00 98.62 98 LEU A CA 1
ATOM 756 C C . LEU A 1 98 ? -1.597 -7.920 -2.421 1.00 98.62 98 LEU A C 1
ATOM 758 O O . LEU A 1 98 ? -2.108 -6.848 -2.109 1.00 98.62 98 LEU A O 1
ATOM 762 N N . ALA A 1 99 ? -0.368 -7.987 -2.943 1.00 98.69 99 ALA A N 1
ATOM 763 C CA . ALA A 1 99 ? 0.439 -6.783 -3.150 1.00 98.69 99 ALA A CA 1
ATOM 764 C C . ALA A 1 99 ? -0.222 -5.781 -4.111 1.00 98.69 99 ALA A C 1
ATOM 766 O O . ALA A 1 99 ? -0.134 -4.574 -3.888 1.00 98.69 99 ALA A O 1
ATOM 767 N N . VAL A 1 100 ? -0.902 -6.272 -5.155 1.00 98.62 100 VAL A N 1
ATOM 768 C CA . VAL A 1 100 ? -1.622 -5.426 -6.119 1.00 98.62 100 VAL A CA 1
ATOM 769 C C . VAL A 1 100 ? -2.874 -4.849 -5.480 1.00 98.62 100 VAL A C 1
ATOM 771 O O . VAL A 1 100 ? -3.078 -3.648 -5.561 1.00 98.62 100 VAL A O 1
ATOM 774 N N . GLN A 1 101 ? -3.652 -5.653 -4.753 1.00 98.50 101 GLN A N 1
ATOM 775 C CA . GLN A 1 101 ? -4.819 -5.150 -4.022 1.00 98.50 101 GLN A CA 1
ATOM 776 C C . GLN A 1 101 ? -4.442 -4.047 -3.024 1.00 98.50 101 GLN A C 1
ATOM 778 O O . GLN A 1 101 ? -5.157 -3.055 -2.902 1.00 98.50 101 GLN A O 1
ATOM 783 N N . VAL A 1 102 ? -3.309 -4.191 -2.327 1.00 98.50 102 VAL A N 1
ATOM 784 C CA . VAL A 1 102 ? -2.780 -3.158 -1.425 1.00 98.50 102 VAL A CA 1
ATOM 785 C C . VAL A 1 102 ? -2.346 -1.917 -2.207 1.00 98.50 102 VAL A C 1
ATOM 787 O O . VAL A 1 102 ? -2.650 -0.799 -1.788 1.00 98.50 102 VAL A O 1
ATOM 790 N N . ALA A 1 103 ? -1.659 -2.087 -3.340 1.00 98.38 103 ALA A N 1
ATOM 791 C CA . ALA A 1 103 ? -1.247 -0.970 -4.185 1.00 98.38 103 ALA A CA 1
ATOM 792 C C . ALA A 1 103 ? -2.442 -0.197 -4.755 1.00 98.38 103 ALA A C 1
ATOM 794 O O . ALA A 1 103 ? -2.431 1.034 -4.703 1.00 98.38 103 ALA A O 1
ATOM 795 N N . ASP A 1 104 ? -3.483 -0.905 -5.192 1.00 98.50 104 ASP A N 1
ATOM 796 C CA . ASP A 1 104 ? -4.728 -0.347 -5.707 1.00 98.50 104 ASP A CA 1
ATOM 797 C C . ASP A 1 104 ? -5.343 0.609 -4.670 1.00 98.50 104 ASP A C 1
ATOM 799 O O . ASP A 1 104 ? -5.564 1.791 -4.949 1.00 98.50 104 ASP A O 1
ATOM 803 N N . VAL A 1 105 ? -5.564 0.137 -3.434 1.00 97.75 105 VAL A N 1
ATOM 804 C CA . VAL A 1 105 ? -6.196 0.960 -2.386 1.00 97.75 105 VAL A CA 1
ATOM 805 C C . VAL A 1 105 ? -5.281 2.073 -1.863 1.00 97.75 105 VAL A C 1
ATOM 807 O O . VAL A 1 105 ? -5.762 3.153 -1.516 1.00 97.75 105 VAL A O 1
ATOM 810 N N . LEU A 1 106 ? -3.959 1.870 -1.822 1.00 97.44 106 LEU A N 1
ATOM 811 C CA . LEU A 1 106 ? -3.012 2.918 -1.426 1.00 97.44 106 LEU A CA 1
ATOM 812 C C . LEU A 1 106 ? -2.890 4.019 -2.490 1.00 97.44 106 LEU A C 1
ATOM 814 O O . LEU A 1 106 ? -2.705 5.190 -2.134 1.00 97.44 106 LEU A O 1
ATOM 818 N N . ALA A 1 107 ? -2.976 3.660 -3.774 1.00 96.62 107 ALA A N 1
ATOM 819 C CA . ALA A 1 107 ? -3.020 4.606 -4.883 1.00 96.62 107 ALA A CA 1
ATOM 820 C C . ALA A 1 107 ? -4.341 5.382 -4.878 1.00 96.62 107 ALA A C 1
ATOM 822 O O . ALA A 1 107 ? -4.310 6.610 -4.889 1.00 96.62 107 ALA A O 1
ATOM 823 N N . ALA A 1 108 ? -5.476 4.692 -4.717 1.00 96.25 108 ALA A N 1
ATOM 824 C CA . ALA A 1 108 ? -6.796 5.313 -4.580 1.00 96.25 108 ALA A CA 1
ATOM 825 C C . ALA A 1 108 ? -6.887 6.276 -3.386 1.00 96.25 108 ALA A C 1
ATOM 827 O O . ALA A 1 108 ? -7.667 7.225 -3.394 1.00 96.25 108 ALA A O 1
ATOM 828 N N . GLY A 1 109 ? -6.059 6.062 -2.360 1.00 94.94 109 GLY A N 1
ATOM 829 C CA . GLY A 1 109 ? -5.989 6.923 -1.186 1.00 94.94 109 GLY A CA 1
ATOM 830 C C . GLY A 1 109 ? -5.377 8.290 -1.452 1.00 94.94 109 GLY A C 1
ATOM 831 O O . GLY A 1 109 ? -5.374 9.106 -0.534 1.00 94.94 109 GLY A O 1
ATOM 832 N N . ASN A 1 110 ? -4.825 8.547 -2.645 1.00 92.56 110 ASN A N 1
ATOM 833 C CA . ASN A 1 110 ? -4.199 9.819 -3.033 1.00 92.56 110 ASN A CA 1
ATOM 834 C C . ASN A 1 110 ? -3.153 10.304 -2.026 1.00 92.56 110 ASN A C 1
ATOM 836 O O . ASN A 1 110 ? -2.967 11.486 -1.745 1.00 92.56 110 ASN A O 1
ATOM 840 N N . GLY A 1 111 ? -2.472 9.325 -1.441 1.00 91.12 111 GLY A N 1
ATOM 841 C CA . GLY A 1 111 ? -1.494 9.542 -0.406 1.00 91.12 111 GLY A CA 1
ATOM 842 C C . GLY A 1 111 ? -2.061 9.758 0.986 1.00 91.12 111 GLY A C 1
ATOM 843 O O . GLY A 1 111 ? -1.241 9.933 1.854 1.00 91.12 111 GLY A O 1
ATOM 844 N N . TYR A 1 112 ? -3.360 9.701 1.267 1.00 92.94 112 TYR A N 1
ATOM 845 C CA . TYR A 1 112 ? -3.922 9.837 2.623 1.00 92.94 112 TYR A CA 1
ATOM 846 C C . TYR A 1 112 ? -4.162 8.506 3.347 1.00 92.94 112 TYR A C 1
ATOM 848 O O . TYR A 1 112 ? -4.349 8.502 4.567 1.00 92.94 112 TYR A O 1
ATOM 856 N N . ALA A 1 113 ? -4.141 7.397 2.608 1.00 95.44 113 ALA A N 1
ATOM 857 C CA . ALA A 1 113 ? -4.208 6.052 3.159 1.00 95.44 113 ALA A CA 1
ATOM 858 C C . ALA A 1 113 ? -2.864 5.613 3.769 1.00 95.44 113 ALA A C 1
ATOM 860 O O . ALA A 1 113 ? -1.792 6.073 3.365 1.00 95.44 113 ALA A O 1
ATOM 861 N N . TRP A 1 114 ? -2.942 4.705 4.735 1.00 96.88 114 TRP A N 1
ATOM 862 C CA . TRP A 1 114 ? -1.830 4.148 5.494 1.00 96.88 114 TRP A CA 1
ATOM 863 C C . TRP A 1 114 ? -1.883 2.638 5.445 1.00 96.88 114 TRP A C 1
ATOM 865 O O . TRP A 1 114 ? -2.941 2.061 5.674 1.00 96.88 114 TRP A O 1
ATOM 875 N N . LEU A 1 115 ? -0.736 2.005 5.229 1.00 97.94 115 LEU A N 1
ATOM 876 C CA . LEU A 1 115 ? -0.578 0.590 5.520 1.00 97.94 115 LEU A CA 1
ATOM 877 C C . LEU A 1 115 ? -0.175 0.437 6.990 1.00 97.94 115 LEU A C 1
ATOM 879 O O . LEU A 1 115 ? 0.704 1.151 7.481 1.00 97.94 115 LEU A O 1
ATOM 883 N N . VAL A 1 116 ? -0.817 -0.492 7.688 1.00 97.94 116 VAL A N 1
ATOM 884 C CA . VAL A 1 116 ? -0.537 -0.821 9.086 1.00 97.94 116 VAL A CA 1
ATOM 885 C C . VAL A 1 116 ? -0.515 -2.332 9.276 1.00 97.94 116 VAL A C 1
ATOM 887 O O . VAL A 1 116 ? -1.287 -3.056 8.653 1.00 97.94 116 VAL A O 1
ATOM 890 N N . ALA A 1 117 ? 0.363 -2.807 10.151 1.00 97.81 117 ALA A N 1
ATOM 891 C CA . ALA A 1 117 ? 0.436 -4.193 10.586 1.00 97.81 117 ALA A CA 1
ATOM 892 C C . ALA A 1 117 ? 0.295 -4.260 12.108 1.00 97.81 117 ALA A C 1
ATOM 894 O O . ALA A 1 117 ? 0.961 -3.527 12.847 1.00 97.81 117 ALA A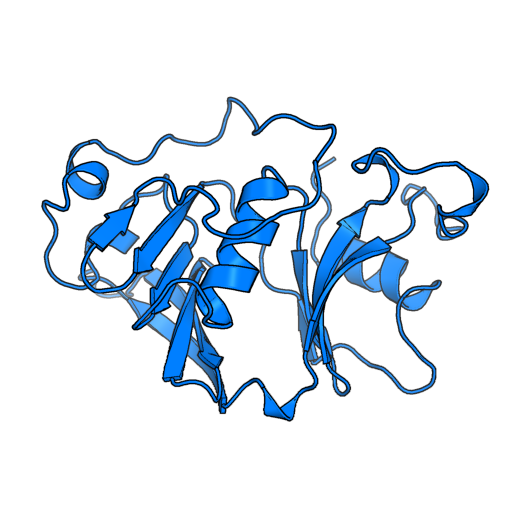 O 1
ATOM 895 N N . THR A 1 118 ? -0.556 -5.162 12.574 1.00 98.06 118 THR A N 1
ATOM 896 C CA . THR A 1 118 ? -0.810 -5.455 13.984 1.00 98.06 118 THR A CA 1
ATOM 897 C C . THR A 1 118 ? -0.510 -6.922 14.268 1.00 98.06 118 THR A C 1
ATOM 899 O O . THR A 1 118 ? -0.260 -7.712 13.356 1.00 98.06 118 THR A O 1
ATOM 902 N N . ASN A 1 119 ? -0.566 -7.315 15.537 1.00 97.06 119 ASN A N 1
ATOM 903 C CA . ASN A 1 119 ? -0.535 -8.725 15.927 1.00 97.06 119 ASN A CA 1
ATOM 904 C C . ASN A 1 119 ? -1.762 -9.533 15.443 1.00 97.06 119 ASN A C 1
ATOM 906 O O . ASN A 1 119 ? -1.775 -10.749 15.620 1.00 97.06 119 ASN A O 1
ATOM 910 N N . GLN A 1 120 ? -2.782 -8.897 14.848 1.00 98.06 120 GLN A N 1
ATOM 911 C CA . GLN A 1 120 ? -4.017 -9.561 14.405 1.00 98.06 120 GLN A CA 1
ATOM 912 C C . GLN A 1 120 ? -4.343 -9.391 12.919 1.00 98.06 120 GLN A C 1
ATOM 914 O O . GLN A 1 120 ? -5.170 -10.145 12.413 1.00 98.06 120 GLN A O 1
ATOM 919 N N . ARG A 1 121 ? -3.728 -8.442 12.201 1.00 98.06 121 ARG A N 1
ATOM 920 C CA . ARG A 1 121 ? -3.973 -8.223 10.765 1.00 98.06 121 ARG A CA 1
ATOM 921 C C . ARG A 1 121 ? -2.957 -7.279 10.135 1.00 98.06 121 ARG A C 1
ATOM 923 O O . ARG A 1 121 ? -2.292 -6.497 10.810 1.00 98.06 121 ARG A O 1
ATOM 930 N N . ILE A 1 122 ? -2.911 -7.299 8.812 1.00 98.50 122 ILE A N 1
ATOM 931 C CA . ILE A 1 122 ? -2.388 -6.202 8.000 1.00 98.50 122 ILE A CA 1
ATOM 932 C C . ILE A 1 122 ? -3.573 -5.480 7.355 1.00 98.50 122 ILE A C 1
ATOM 934 O O . ILE A 1 122 ? -4.528 -6.125 6.923 1.00 98.50 122 ILE A O 1
ATOM 938 N N . ALA A 1 123 ? -3.553 -4.149 7.325 1.00 98.50 123 ALA A N 1
ATOM 939 C CA . ALA A 1 123 ? -4.671 -3.358 6.830 1.00 98.50 123 ALA A CA 1
ATOM 940 C C . ALA A 1 123 ? -4.227 -2.062 6.155 1.00 98.50 123 ALA A C 1
ATOM 942 O O . ALA A 1 123 ? -3.240 -1.445 6.553 1.00 98.50 123 ALA A O 1
ATOM 943 N N . VAL A 1 124 ? -5.009 -1.623 5.170 1.00 98.31 124 VAL A N 1
ATOM 944 C CA . VAL A 1 124 ? -4.958 -0.259 4.647 1.00 98.31 124 VAL A CA 1
ATOM 945 C C . VAL A 1 124 ? -6.096 0.538 5.260 1.00 98.31 124 VAL A C 1
ATOM 947 O O . VAL A 1 124 ? -7.266 0.166 5.139 1.00 98.31 124 VAL A O 1
ATOM 950 N N . VAL A 1 125 ? -5.743 1.639 5.918 1.00 97.00 125 VAL A N 1
ATOM 951 C CA . VAL A 1 125 ? -6.675 2.523 6.619 1.00 97.00 125 VAL A CA 1
ATOM 952 C C . VAL A 1 125 ? -6.581 3.948 6.102 1.00 97.00 125 VAL A C 1
ATOM 954 O O . VAL A 1 125 ? -5.520 4.402 5.683 1.00 97.00 125 VAL A O 1
ATOM 957 N N 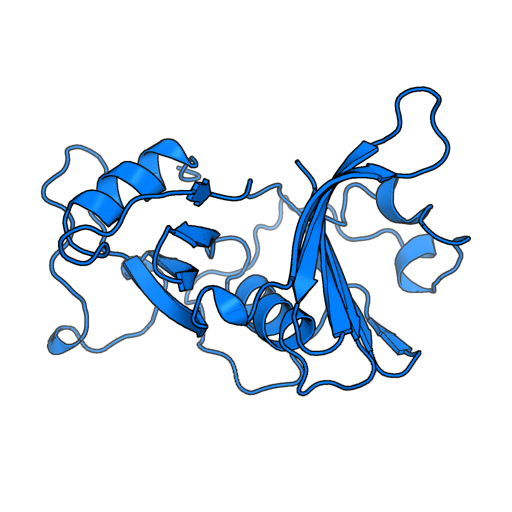. ILE A 1 126 ? -7.677 4.692 6.176 1.00 95.12 126 ILE A N 1
ATOM 958 C CA . ILE A 1 126 ? -7.721 6.110 5.818 1.00 95.12 126 ILE A CA 1
ATOM 959 C C . ILE A 1 126 ? -8.540 6.892 6.855 1.00 95.12 126 ILE A C 1
ATOM 961 O O . ILE A 1 126 ? -9.498 6.351 7.413 1.00 95.12 126 ILE A O 1
ATOM 965 N N . PRO A 1 127 ? -8.210 8.164 7.137 1.00 93.25 127 PRO A N 1
ATOM 966 C CA . PRO A 1 127 ? -9.082 9.025 7.930 1.00 93.25 127 PRO A CA 1
ATOM 967 C C . PRO A 1 127 ? -10.482 9.155 7.311 1.00 93.25 127 PRO A C 1
ATOM 969 O O . PRO A 1 127 ? -10.608 9.512 6.141 1.00 93.25 127 PRO A O 1
ATOM 972 N N . ALA A 1 128 ? -11.532 8.944 8.106 1.00 92.50 128 ALA A N 1
ATOM 973 C CA . ALA A 1 128 ? -12.922 8.914 7.641 1.00 92.50 128 ALA A CA 1
ATOM 974 C C . ALA A 1 128 ? -13.363 10.197 6.922 1.00 92.50 128 ALA A C 1
ATOM 976 O O . ALA A 1 128 ? -14.141 10.148 5.981 1.00 92.50 128 ALA A O 1
ATOM 977 N N . ARG A 1 129 ? -12.798 11.348 7.307 1.00 90.25 129 ARG A N 1
ATOM 978 C CA . ARG A 1 129 ? -13.053 12.653 6.666 1.00 90.25 129 ARG A CA 1
ATOM 979 C C . ARG A 1 129 ? -12.632 12.730 5.189 1.00 90.25 129 ARG A C 1
ATOM 981 O O . ARG A 1 129 ? -12.944 13.713 4.528 1.00 90.25 129 ARG A O 1
ATOM 988 N N . PHE A 1 130 ? -11.865 11.755 4.700 1.00 92.88 130 PHE A N 1
ATOM 989 C CA . PHE A 1 130 ? -11.415 11.670 3.308 1.00 92.88 130 PHE A CA 1
ATOM 990 C C . PHE A 1 130 ? -12.192 10.630 2.496 1.00 92.88 130 PHE A C 1
ATOM 992 O O . PHE A 1 130 ? -11.832 10.353 1.355 1.00 92.88 130 PHE A O 1
ATOM 999 N N . VAL A 1 131 ? -13.242 10.047 3.073 1.00 91.62 131 VAL A N 1
ATOM 1000 C CA . VAL A 1 131 ? -14.108 9.074 2.411 1.00 91.62 131 VAL A CA 1
ATOM 1001 C C . VAL A 1 131 ? -15.510 9.657 2.342 1.00 91.62 131 VAL A C 1
ATOM 1003 O O . VAL A 1 131 ? -15.991 10.240 3.312 1.00 91.62 131 VAL A O 1
ATOM 1006 N N . ASP A 1 132 ? -16.165 9.497 1.198 1.00 87.94 132 ASP A N 1
ATOM 1007 C CA . ASP A 1 132 ? -17.573 9.850 1.052 1.00 87.94 132 ASP A CA 1
ATOM 1008 C C . ASP A 1 132 ? -18.432 8.704 1.603 1.00 87.94 132 ASP A C 1
ATOM 1010 O O . ASP A 1 132 ? -18.709 7.724 0.910 1.00 87.94 132 ASP A O 1
ATOM 1014 N N . LEU A 1 133 ? -18.753 8.775 2.897 1.00 84.50 133 LEU A N 1
ATOM 1015 C CA . LEU A 1 133 ? -19.588 7.798 3.595 1.00 84.50 133 LEU A CA 1
ATOM 1016 C C . LEU A 1 133 ? -20.806 8.482 4.224 1.00 84.50 133 LEU A C 1
ATOM 1018 O O . LEU A 1 133 ? -20.684 9.585 4.766 1.00 84.50 133 LEU A O 1
ATOM 1022 N N . PRO A 1 134 ? -21.973 7.814 4.251 1.00 85.31 134 PRO A N 1
ATOM 1023 C CA . PRO A 1 134 ? -23.116 8.284 5.020 1.00 85.31 134 PRO A CA 1
ATOM 1024 C C . PRO A 1 134 ? -22.761 8.486 6.508 1.00 85.31 134 PRO A C 1
ATOM 1026 O O . PRO A 1 134 ? -22.057 7.644 7.073 1.00 85.31 134 PRO A O 1
ATOM 1029 N N . PRO A 1 135 ? -23.302 9.512 7.201 1.00 82.50 135 PRO A N 1
ATOM 1030 C CA . PRO A 1 135 ? -22.921 9.831 8.583 1.00 82.50 135 PRO A CA 1
ATOM 1031 C C . PRO A 1 135 ? -23.046 8.671 9.579 1.00 82.50 135 PRO A C 1
ATOM 1033 O O . PRO A 1 135 ? -22.239 8.553 10.492 1.00 82.50 135 PRO A O 1
ATOM 1036 N N . HIS A 1 136 ? -24.027 7.784 9.389 1.00 83.81 136 HIS A N 1
ATOM 1037 C CA . HIS A 1 136 ? -24.255 6.623 10.256 1.00 83.81 136 HIS A CA 1
ATOM 1038 C C . HIS A 1 136 ? -23.203 5.509 10.095 1.00 83.81 136 HIS A C 1
ATOM 1040 O O . HIS A 1 136 ? -23.167 4.590 10.907 1.00 83.81 136 HIS A O 1
ATOM 1046 N N . GLN A 1 137 ? -22.368 5.573 9.054 1.00 84.12 137 GLN A N 1
ATOM 1047 C CA . GLN A 1 137 ? -21.277 4.627 8.794 1.00 84.12 137 GLN A CA 1
ATOM 1048 C C . GLN A 1 137 ? -19.913 5.181 9.214 1.00 84.12 137 GLN A C 1
ATOM 1050 O O . GLN A 1 137 ? -18.924 4.451 9.187 1.00 84.12 137 GLN A O 1
ATOM 1055 N N . ILE A 1 138 ? -19.844 6.460 9.599 1.00 84.50 138 ILE A N 1
ATOM 1056 C CA . ILE A 1 138 ? -18.620 7.096 10.081 1.00 84.50 138 ILE A CA 1
ATOM 1057 C C . ILE A 1 138 ? -18.484 6.777 11.575 1.00 84.50 138 ILE A C 1
ATOM 1059 O O . ILE A 1 138 ? -19.323 7.217 12.365 1.00 84.50 138 I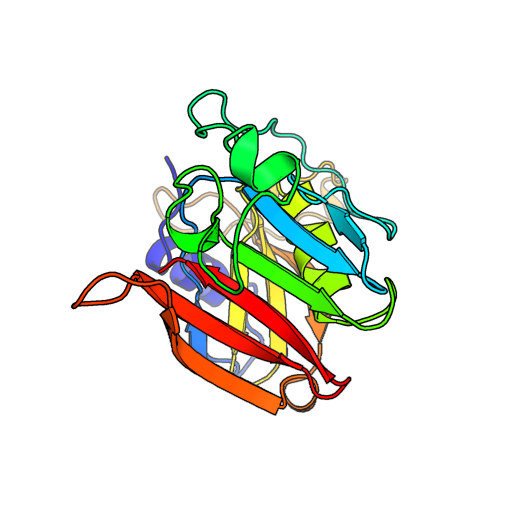LE A O 1
ATOM 1063 N N . PRO A 1 139 ? -17.439 6.044 12.004 1.00 86.31 139 PRO A N 1
ATOM 1064 C CA . PRO A 1 139 ? -17.191 5.835 13.421 1.00 86.31 139 PRO A CA 1
ATOM 1065 C C . PRO A 1 139 ? -16.953 7.183 14.110 1.00 86.31 139 PRO A C 1
ATOM 1067 O O . PRO A 1 139 ? -16.370 8.084 13.487 1.00 86.31 139 PRO A O 1
ATOM 1070 N N . PRO A 1 140 ? -17.343 7.330 15.388 1.00 85.75 140 PRO A N 1
ATOM 1071 C CA . PRO A 1 140 ? -17.099 8.560 16.124 1.00 85.75 140 PRO A CA 1
ATOM 1072 C C . PRO A 1 140 ? -15.599 8.897 16.099 1.00 85.75 140 PRO A C 1
ATOM 1074 O O . PRO A 1 140 ? -14.764 7.993 16.207 1.00 85.75 140 PRO A O 1
ATOM 1077 N N . PRO A 1 141 ? -15.231 10.177 15.912 1.00 85.44 141 PRO A N 1
ATOM 1078 C CA . PRO A 1 141 ? -13.832 10.572 15.892 1.00 85.44 141 PRO A CA 1
ATOM 1079 C C . PRO A 1 141 ? -13.181 10.290 17.248 1.00 85.44 141 PRO A C 1
ATOM 1081 O O . PRO A 1 141 ? -13.839 10.355 18.289 1.00 85.44 141 PRO A O 1
ATOM 1084 N N . ALA A 1 142 ? -11.874 10.028 17.238 1.00 82.50 142 ALA A N 1
ATOM 1085 C CA . ALA A 1 142 ? -11.119 9.918 18.476 1.00 82.50 142 ALA A CA 1
ATOM 1086 C C . ALA A 1 142 ? -11.244 11.235 19.275 1.00 82.50 142 ALA A C 1
ATOM 1088 O O . ALA A 1 142 ? -11.060 12.309 18.693 1.00 82.50 142 ALA A O 1
ATOM 1089 N N . PRO A 1 143 ? -11.528 11.195 20.591 1.00 82.25 143 PRO A N 1
ATOM 1090 C CA . PRO A 1 143 ? -11.673 12.387 21.428 1.00 82.25 143 PRO A CA 1
ATOM 1091 C C . PRO A 1 143 ? -10.297 12.964 21.804 1.00 82.25 143 PRO A C 1
ATOM 1093 O O . PRO A 1 143 ? -9.953 13.108 22.975 1.00 82.25 143 PRO A O 1
ATOM 1096 N N . LEU A 1 144 ? -9.475 13.254 20.796 1.00 81.12 144 LEU A N 1
ATOM 1097 C CA . LEU A 1 144 ? -8.080 13.653 20.938 1.00 81.12 144 LEU A CA 1
ATOM 1098 C C . LEU A 1 144 ? -7.871 15.089 20.430 1.00 81.12 144 LEU A C 1
ATOM 1100 O O . LEU A 1 144 ? -8.213 15.386 19.280 1.00 81.12 144 LEU A O 1
ATOM 1104 N N . PRO A 1 145 ? -7.262 15.989 21.230 1.00 77.69 145 PRO A N 1
ATOM 1105 C CA . PRO A 1 145 ? -6.965 17.353 20.797 1.00 77.69 145 PRO A CA 1
ATOM 1106 C C . PRO A 1 145 ? -6.151 17.378 19.496 1.00 77.69 145 PRO A C 1
ATOM 1108 O O . PRO A 1 145 ? -5.081 16.778 19.404 1.00 77.69 145 PRO A O 1
ATOM 1111 N N . GLY A 1 146 ? -6.664 18.067 18.474 1.00 77.12 146 GLY A N 1
ATOM 1112 C CA . GLY A 1 146 ? -6.014 18.180 17.162 1.00 77.12 146 GLY A CA 1
ATOM 1113 C C . GLY A 1 146 ? -6.149 16.952 16.247 1.00 77.12 146 GLY A C 1
ATOM 1114 O O . GLY A 1 146 ? -5.716 17.015 15.097 1.00 77.12 146 GLY A O 1
ATOM 1115 N N . LEU A 1 147 ? -6.785 15.866 16.704 1.00 80.06 147 LEU A N 1
ATOM 1116 C CA . LEU A 1 147 ? -6.997 14.626 15.947 1.00 80.06 147 LEU A CA 1
ATOM 1117 C C . LEU A 1 147 ? -8.492 14.276 15.860 1.00 80.06 147 LEU A C 1
ATOM 1119 O O . LEU A 1 147 ? -8.925 13.209 16.276 1.00 80.06 147 LEU A O 1
ATOM 1123 N N . ASN A 1 148 ? -9.280 15.168 15.251 1.00 79.50 148 ASN A N 1
ATOM 1124 C CA . ASN A 1 148 ? -10.711 14.955 14.995 1.00 79.50 148 ASN A CA 1
ATOM 1125 C C . ASN A 1 148 ? -10.940 14.043 13.781 1.00 79.50 148 ASN A C 1
ATOM 1127 O O . ASN A 1 148 ? -11.324 14.491 12.697 1.00 79.50 148 ASN A O 1
ATOM 1131 N N . THR A 1 149 ? -10.641 12.753 13.918 1.00 86.50 149 THR A N 1
ATOM 1132 C CA . THR A 1 149 ? -10.979 11.758 12.895 1.00 86.50 149 THR A CA 1
ATOM 1133 C C . THR A 1 149 ? -11.065 10.356 13.473 1.00 86.50 149 THR A C 1
ATOM 1135 O O . THR A 1 149 ? -10.530 10.084 14.543 1.00 86.50 149 THR A O 1
ATOM 1138 N N . SER A 1 150 ? -11.742 9.477 12.749 1.00 91.44 150 SER A N 1
ATOM 1139 C CA . SER A 1 150 ? -11.712 8.028 12.921 1.00 91.44 150 SER A CA 1
ATOM 1140 C C . SER A 1 150 ? -11.007 7.396 11.720 1.00 91.44 150 SER A C 1
ATOM 1142 O O . SER A 1 150 ? -10.807 8.052 10.693 1.00 91.44 150 SER A O 1
ATOM 1144 N N . LEU A 1 151 ? -10.596 6.136 11.845 1.00 94.31 151 LEU A N 1
ATOM 1145 C CA . LEU A 1 151 ? -10.006 5.380 10.742 1.00 94.31 151 LEU A CA 1
ATOM 1146 C C . LEU A 1 151 ? -11.049 4.452 10.124 1.00 94.31 151 LEU A C 1
ATOM 1148 O O . LEU A 1 151 ? -11.753 3.737 10.834 1.00 94.31 151 LEU A O 1
ATOM 1152 N N . ILE A 1 152 ? -11.102 4.448 8.797 1.00 95.19 152 ILE A N 1
ATOM 1153 C CA . ILE A 1 152 ? -11.871 3.502 7.992 1.00 95.19 152 ILE A CA 1
ATOM 1154 C C . ILE A 1 152 ? -10.899 2.494 7.395 1.00 95.19 152 ILE A C 1
ATOM 1156 O O . ILE A 1 152 ? -9.869 2.879 6.842 1.00 95.19 152 ILE A O 1
ATOM 1160 N N . THR A 1 153 ? -11.237 1.211 7.481 1.00 96.69 153 THR A N 1
ATOM 1161 C CA . THR A 1 153 ? -10.507 0.147 6.787 1.00 96.69 153 THR A CA 1
ATOM 1162 C C . THR A 1 153 ? -10.968 0.070 5.336 1.00 96.69 153 THR A C 1
ATOM 1164 O O . THR A 1 153 ? -12.157 -0.084 5.073 1.00 96.69 153 THR A O 1
ATOM 1167 N N . TRP A 1 154 ? -10.031 0.135 4.394 1.00 97.06 154 TRP A N 1
ATOM 1168 C CA . TRP A 1 154 ? -10.293 -0.075 2.965 1.00 97.06 154 TRP A CA 1
ATOM 1169 C C . TRP A 1 154 ? -9.895 -1.461 2.479 1.00 97.06 154 TRP A C 1
ATOM 1171 O O . TRP A 1 154 ? -10.470 -1.973 1.526 1.00 97.06 154 TRP A O 1
ATOM 1181 N N . TRP A 1 155 ? -8.926 -2.075 3.147 1.00 98.31 155 TRP A N 1
ATOM 1182 C CA . TRP A 1 155 ? -8.472 -3.426 2.860 1.00 98.31 155 TRP A CA 1
ATOM 1183 C C . TRP A 1 155 ? -7.881 -4.023 4.132 1.00 98.31 155 TRP A C 1
ATOM 1185 O O . TRP A 1 155 ? -7.255 -3.304 4.911 1.00 98.31 155 TRP A O 1
ATOM 1195 N N . GLN A 1 156 ? -8.070 -5.320 4.358 1.00 98.25 156 GLN A N 1
ATOM 1196 C CA . GLN A 1 156 ? -7.397 -6.034 5.439 1.00 98.25 156 GLN A CA 1
ATOM 1197 C C . GLN A 1 156 ? -7.256 -7.521 5.130 1.00 98.25 156 GLN A C 1
ATOM 1199 O O . GLN A 1 156 ? -8.088 -8.097 4.431 1.00 98.25 156 GLN A O 1
ATOM 1204 N N . GLN A 1 157 ? -6.236 -8.139 5.714 1.00 98.56 157 GLN A N 1
ATOM 1205 C CA . GLN A 1 157 ? -6.008 -9.580 5.696 1.00 98.56 157 GLN A CA 1
ATOM 1206 C C . GLN A 1 157 ? -5.497 -10.055 7.065 1.00 98.56 157 GLN A C 1
ATOM 1208 O O . GLN A 1 157 ? -4.888 -9.267 7.799 1.00 98.56 157 GLN A O 1
ATOM 1213 N N . PRO A 1 158 ? -5.725 -11.330 7.431 1.00 98.12 158 PRO A N 1
ATOM 1214 C CA . PRO A 1 158 ? -5.138 -11.915 8.632 1.00 98.12 158 PRO A CA 1
ATOM 1215 C C . PRO A 1 158 ? -3.596 -11.952 8.552 1.00 98.12 158 PRO A C 1
ATOM 1217 O O . PRO A 1 158 ? -3.031 -11.855 7.461 1.00 98.12 158 PRO A O 1
ATOM 1220 N N . PRO A 1 159 ? -2.878 -12.119 9.680 1.00 96.00 159 PRO A N 1
ATOM 1221 C CA . PRO A 1 159 ? -1.417 -12.011 9.717 1.00 96.00 159 PRO A CA 1
ATOM 1222 C C . PRO A 1 159 ? -0.718 -13.071 8.866 1.00 96.00 159 PRO A C 1
ATOM 1224 O O . PRO A 1 159 ? 0.321 -12.798 8.279 1.00 96.00 159 PRO A O 1
ATOM 1227 N N . ASN A 1 160 ? -1.309 -14.263 8.751 1.00 97.25 160 ASN A N 1
ATOM 1228 C CA . ASN A 1 160 ? -0.784 -15.363 7.939 1.00 97.25 160 ASN A CA 1
ATOM 1229 C C . ASN A 1 160 ? -0.847 -15.098 6.424 1.00 97.25 160 ASN A C 1
ATOM 1231 O O . ASN A 1 160 ? -0.291 -15.878 5.656 1.00 97.25 160 ASN A O 1
ATOM 1235 N N . ALA A 1 161 ? -1.494 -14.015 5.984 1.00 98.12 161 ALA A N 1
ATOM 1236 C CA . ALA A 1 161 ? -1.399 -13.545 4.607 1.00 98.12 161 ALA A CA 1
ATOM 1237 C C . ALA A 1 161 ? -0.031 -12.913 4.295 1.00 98.12 161 ALA A C 1
ATOM 1239 O O . ALA A 1 161 ? 0.308 -12.744 3.125 1.00 98.12 161 ALA A O 1
ATOM 1240 N N . VAL A 1 162 ? 0.757 -12.569 5.319 1.00 98.12 162 VAL A N 1
ATOM 1241 C CA . VAL A 1 162 ? 2.105 -12.010 5.191 1.00 98.12 162 VAL A CA 1
ATOM 1242 C C . VAL A 1 162 ? 3.126 -13.102 5.500 1.00 98.12 162 VAL A C 1
ATOM 1244 O O . VAL A 1 162 ? 3.165 -13.640 6.603 1.00 98.12 162 VAL A O 1
ATOM 1247 N N . ALA A 1 163 ? 3.967 -13.420 4.520 1.00 98.12 163 ALA A N 1
ATOM 1248 C CA . ALA A 1 163 ? 5.075 -14.357 4.668 1.00 98.12 163 ALA A CA 1
ATOM 1249 C C . ALA A 1 163 ? 6.281 -13.712 5.371 1.00 98.12 163 ALA A C 1
ATOM 1251 O O . ALA A 1 163 ? 7.023 -14.390 6.079 1.00 98.12 163 ALA A O 1
ATOM 1252 N N . GLY A 1 164 ? 6.479 -12.400 5.207 1.00 97.25 164 GLY A N 1
ATOM 1253 C CA . GLY A 1 164 ? 7.525 -11.675 5.920 1.00 97.25 164 GLY A CA 1
ATOM 1254 C C . GLY A 1 164 ? 7.513 -10.171 5.672 1.00 97.25 164 GLY A C 1
ATOM 1255 O O . GLY A 1 164 ? 7.056 -9.697 4.636 1.00 97.25 164 GLY A O 1
ATOM 1256 N N . ILE A 1 165 ? 8.052 -9.423 6.635 1.00 97.88 165 ILE A N 1
ATOM 1257 C CA . ILE A 1 165 ? 8.323 -7.987 6.523 1.00 97.88 165 ILE A CA 1
ATOM 1258 C C . ILE A 1 165 ? 9.809 -7.794 6.811 1.00 97.88 165 ILE A C 1
ATOM 1260 O O . ILE A 1 165 ? 10.280 -8.212 7.869 1.00 97.88 165 ILE A O 1
ATOM 1264 N N . ARG A 1 166 ? 10.552 -7.187 5.885 1.00 97.44 166 ARG A N 1
ATOM 1265 C CA . ARG A 1 166 ? 12.000 -6.971 6.018 1.00 97.44 166 ARG A CA 1
ATOM 1266 C C . ARG A 1 166 ? 12.383 -5.568 5.591 1.00 97.44 166 ARG A C 1
ATOM 1268 O O . ARG A 1 166 ? 11.907 -5.096 4.563 1.00 97.44 166 ARG A O 1
ATOM 1275 N N . ASP A 1 167 ? 13.282 -4.945 6.336 1.00 96.88 167 ASP A N 1
ATOM 1276 C CA . ASP A 1 167 ? 13.993 -3.769 5.848 1.00 96.88 167 ASP A CA 1
ATOM 1277 C C . ASP A 1 167 ? 15.036 -4.224 4.819 1.00 96.88 167 ASP A C 1
ATOM 1279 O O . ASP A 1 167 ? 15.755 -5.204 5.033 1.00 96.88 167 ASP A O 1
ATOM 1283 N N . VAL A 1 168 ? 15.077 -3.550 3.675 1.00 96.88 168 VAL A N 1
ATOM 1284 C CA . VAL A 1 168 ? 15.974 -3.852 2.558 1.00 96.88 168 VAL A CA 1
ATOM 1285 C C . VAL A 1 168 ? 16.625 -2.566 2.064 1.00 96.88 168 VAL A C 1
ATOM 1287 O O . VAL A 1 168 ? 16.019 -1.496 2.093 1.00 96.88 168 VAL A O 1
ATOM 1290 N N . LEU A 1 169 ? 17.869 -2.679 1.608 1.00 96.50 169 LEU A N 1
ATOM 1291 C CA . LEU A 1 169 ? 18.579 -1.607 0.920 1.00 96.50 169 LEU A CA 1
ATOM 1292 C C . LEU A 1 169 ? 18.573 -1.933 -0.568 1.00 96.50 169 LEU A C 1
ATOM 1294 O O . LEU A 1 169 ? 18.990 -3.025 -0.955 1.00 96.50 169 LEU A O 1
ATOM 1298 N N . LEU A 1 170 ? 18.061 -1.011 -1.376 1.00 95.81 170 LEU A N 1
ATOM 1299 C CA . LEU A 1 170 ? 17.928 -1.177 -2.820 1.00 95.81 170 LEU A CA 1
ATOM 1300 C C . LEU A 1 170 ? 18.781 -0.161 -3.577 1.00 95.81 170 LEU A C 1
ATOM 1302 O O . LEU A 1 170 ? 19.213 0.853 -3.033 1.00 95.81 170 LEU A O 1
ATOM 1306 N N . GLY A 1 171 ? 18.981 -0.409 -4.863 1.00 93.44 171 GLY A N 1
ATOM 1307 C CA . GLY A 1 171 ? 19.669 0.494 -5.768 1.00 93.44 171 GLY A CA 1
ATOM 1308 C C . GLY A 1 171 ? 21.173 0.248 -5.839 1.00 93.44 171 GLY A C 1
ATOM 1309 O O . GLY A 1 171 ? 21.695 -0.804 -5.482 1.00 93.44 171 GLY A O 1
ATOM 1310 N N . ARG A 1 172 ? 21.883 1.236 -6.393 1.00 88.56 172 ARG A N 1
ATOM 1311 C CA . ARG A 1 172 ? 23.291 1.114 -6.810 1.00 88.56 172 ARG A CA 1
ATOM 1312 C C . ARG A 1 172 ? 24.220 2.075 -6.072 1.00 88.56 172 ARG A C 1
ATOM 1314 O O . ARG A 1 172 ? 25.400 2.164 -6.397 1.00 88.5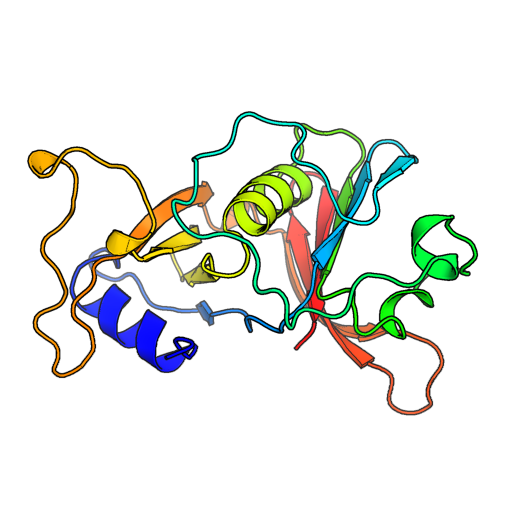6 172 ARG A O 1
ATOM 1321 N N . THR A 1 173 ? 23.697 2.817 -5.101 1.00 88.06 173 THR A N 1
ATOM 1322 C CA . THR A 1 173 ? 24.496 3.694 -4.243 1.00 88.06 173 THR A CA 1
ATOM 1323 C C . THR A 1 173 ? 25.187 2.862 -3.162 1.00 88.06 173 THR A C 1
ATOM 1325 O O . THR A 1 173 ? 24.702 1.800 -2.782 1.00 88.06 173 THR A O 1
ATOM 1328 N N . ILE A 1 174 ? 26.323 3.339 -2.641 1.00 84.62 174 ILE A N 1
ATOM 1329 C CA . ILE A 1 174 ? 27.106 2.611 -1.620 1.00 84.62 174 ILE A CA 1
ATOM 1330 C C . ILE A 1 174 ? 26.275 2.328 -0.357 1.00 84.62 174 ILE A C 1
ATOM 1332 O O . ILE A 1 174 ? 26.429 1.276 0.254 1.00 84.62 174 ILE A O 1
ATOM 1336 N N . ALA A 1 175 ? 25.403 3.262 0.030 1.00 86.75 175 ALA A N 1
ATOM 1337 C CA . ALA A 1 175 ? 24.524 3.102 1.186 1.00 86.75 175 ALA A CA 1
ATOM 1338 C C . ALA A 1 175 ? 23.222 2.344 0.862 1.00 86.75 175 ALA A C 1
ATOM 1340 O O . ALA A 1 175 ? 22.580 1.843 1.782 1.00 86.75 175 ALA A O 1
ATOM 1341 N N . GLY A 1 176 ? 22.839 2.264 -0.417 1.00 90.75 176 GLY A N 1
ATOM 1342 C CA . GLY A 1 176 ? 21.499 1.874 -0.844 1.00 90.75 176 GLY A CA 1
ATOM 1343 C C . GLY A 1 176 ? 20.412 2.851 -0.378 1.00 90.75 176 GLY A C 1
ATOM 1344 O O . GLY A 1 176 ? 20.617 3.689 0.502 1.00 90.75 176 GLY A O 1
ATOM 1345 N N . ASP A 1 177 ? 19.232 2.733 -0.971 1.00 94.19 177 ASP A N 1
ATOM 1346 C CA . ASP A 1 177 ? 18.029 3.439 -0.545 1.00 94.19 177 ASP A CA 1
ATOM 1347 C C . ASP A 1 177 ? 17.181 2.530 0.359 1.00 94.19 177 ASP A C 1
ATOM 1349 O O . ASP A 1 177 ? 16.960 1.362 0.016 1.00 94.19 177 ASP A O 1
ATOM 1353 N N . PRO A 1 178 ? 16.695 3.028 1.512 1.00 95.25 178 PRO A N 1
ATOM 1354 C CA . PRO A 1 178 ? 15.962 2.216 2.472 1.00 95.25 178 PRO A CA 1
ATOM 1355 C C . PRO A 1 178 ? 14.515 1.974 2.031 1.00 95.25 178 PRO A C 1
ATOM 1357 O O . PRO A 1 178 ? 13.726 2.898 1.815 1.00 95.25 178 PRO A O 1
ATOM 1360 N N . PHE A 1 179 ? 14.151 0.699 1.956 1.00 96.88 179 PHE A N 1
ATOM 1361 C CA . PHE A 1 179 ? 12.804 0.229 1.664 1.00 96.88 179 PHE A CA 1
ATOM 1362 C C . PHE A 1 179 ? 12.380 -0.837 2.668 1.00 96.88 179 PHE A C 1
ATOM 1364 O O . PHE A 1 179 ? 13.193 -1.466 3.341 1.00 96.88 179 PHE A O 1
ATOM 1371 N N . VAL A 1 180 ? 11.077 -1.081 2.729 1.00 97.62 180 VAL A N 1
ATOM 1372 C CA . VAL A 1 180 ? 10.513 -2.264 3.370 1.00 97.62 180 VAL A CA 1
ATOM 1373 C C . VAL A 1 180 ? 9.926 -3.167 2.314 1.00 97.62 180 VAL A C 1
ATOM 1375 O O . VAL A 1 180 ? 9.096 -2.725 1.525 1.00 97.62 180 VAL A O 1
ATOM 1378 N N . SER A 1 181 ? 10.335 -4.428 2.348 1.00 98.25 181 SER A N 1
ATOM 1379 C CA . SER A 1 181 ? 9.756 -5.527 1.588 1.00 98.25 181 SER A CA 1
ATOM 1380 C C . SER A 1 181 ? 8.687 -6.214 2.417 1.00 98.25 181 SER A C 1
ATOM 1382 O O . SER A 1 181 ? 8.970 -6.709 3.509 1.00 98.25 181 SER A O 1
ATOM 1384 N N . ILE A 1 182 ? 7.470 -6.261 1.886 1.00 98.62 182 ILE A N 1
ATOM 1385 C CA . ILE A 1 182 ? 6.358 -7.038 2.423 1.00 98.62 182 ILE A CA 1
ATOM 1386 C C . ILE A 1 182 ? 6.101 -8.172 1.443 1.00 98.62 182 ILE A C 1
ATOM 1388 O O . ILE A 1 182 ? 5.591 -7.951 0.345 1.00 98.62 182 ILE A O 1
ATOM 1392 N N . ASP A 1 183 ? 6.469 -9.380 1.848 1.00 98.62 183 ASP A N 1
ATOM 1393 C CA . ASP A 1 183 ? 6.194 -10.586 1.081 1.00 98.62 183 ASP A CA 1
ATOM 1394 C C . ASP A 1 183 ? 4.874 -11.171 1.552 1.00 98.62 183 ASP A C 1
ATOM 1396 O O . ASP A 1 183 ? 4.687 -11.442 2.742 1.00 98.62 183 ASP A O 1
ATOM 1400 N N . PHE A 1 184 ? 3.962 -11.391 0.618 1.00 98.75 184 PHE A N 1
ATOM 1401 C CA . PHE A 1 184 ? 2.681 -12.017 0.886 1.00 98.75 184 PHE A CA 1
ATOM 1402 C C . PHE A 1 184 ? 2.756 -13.528 0.652 1.00 98.75 184 PHE A C 1
ATOM 1404 O O . PHE A 1 184 ? 3.529 -14.023 -0.170 1.00 98.75 184 PHE A O 1
ATOM 1411 N N . ALA A 1 185 ? 1.921 -14.280 1.368 1.00 98.56 185 ALA A N 1
ATOM 1412 C CA . ALA A 1 185 ? 1.852 -15.740 1.279 1.00 98.56 185 ALA A CA 1
ATOM 1413 C C . ALA A 1 185 ? 1.405 -16.247 -0.106 1.00 98.56 185 ALA A C 1
ATOM 1415 O O . ALA A 1 185 ? 1.614 -17.410 -0.440 1.00 98.56 185 ALA A O 1
ATOM 1416 N N . ASP A 1 186 ? 0.813 -15.378 -0.928 1.00 98.38 186 ASP A N 1
ATOM 1417 C CA . ASP A 1 186 ? 0.402 -15.677 -2.300 1.00 98.38 186 ASP A CA 1
ATOM 1418 C C . ASP A 1 186 ? 1.526 -15.500 -3.341 1.00 98.38 186 ASP A C 1
ATOM 1420 O O . ASP A 1 186 ? 1.262 -15.610 -4.541 1.00 98.38 186 ASP A O 1
ATOM 1424 N N . GLY A 1 187 ? 2.755 -15.220 -2.885 1.00 98.38 187 GLY A N 1
ATOM 1425 C CA . GLY A 1 187 ? 3.948 -15.027 -3.709 1.00 98.38 187 GLY A CA 1
ATOM 1426 C C . GLY A 1 187 ? 4.123 -13.612 -4.264 1.00 98.38 187 GLY A C 1
ATOM 1427 O O . GLY A 1 187 ? 5.096 -13.361 -4.972 1.00 98.38 187 GLY A O 1
ATOM 1428 N N . SER A 1 188 ? 3.204 -12.687 -3.971 1.00 98.75 188 SER A N 1
ATOM 1429 C CA . SER A 1 188 ? 3.344 -11.283 -4.362 1.00 98.75 188 SER A CA 1
ATOM 1430 C C . SER A 1 188 ? 4.170 -10.475 -3.359 1.00 98.75 188 SER A C 1
ATOM 1432 O O . SER A 1 188 ? 4.333 -10.860 -2.201 1.00 98.75 188 SER A O 1
ATOM 1434 N N . ASN A 1 189 ? 4.711 -9.345 -3.809 1.00 98.75 189 ASN A N 1
ATOM 1435 C CA . ASN A 1 189 ? 5.603 -8.505 -3.017 1.00 98.75 189 ASN A CA 1
ATOM 1436 C C . ASN A 1 189 ? 5.241 -7.022 -3.150 1.00 98.75 189 ASN A C 1
ATOM 1438 O O . ASN A 1 189 ? 4.905 -6.556 -4.238 1.00 98.75 189 ASN A O 1
ATOM 1442 N N . LEU A 1 190 ? 5.340 -6.280 -2.047 1.00 98.69 190 LEU A N 1
ATOM 1443 C CA . LEU A 1 190 ? 5.213 -4.826 -2.019 1.00 98.69 190 LEU A CA 1
ATOM 1444 C C . LEU A 1 190 ? 6.453 -4.201 -1.377 1.00 98.69 190 LEU A C 1
ATOM 1446 O O . LEU A 1 190 ? 6.776 -4.492 -0.225 1.00 98.69 190 LEU A O 1
ATOM 1450 N N . LEU A 1 191 ? 7.093 -3.290 -2.104 1.00 98.44 191 LEU A N 1
ATOM 1451 C CA . LEU A 1 191 ? 8.177 -2.446 -1.615 1.00 98.44 191 LEU A CA 1
ATOM 1452 C C . LEU A 1 191 ? 7.647 -1.058 -1.258 1.00 98.44 191 LEU A C 1
ATOM 1454 O O . LEU A 1 191 ? 6.958 -0.442 -2.069 1.00 98.44 191 LEU A O 1
ATOM 1458 N N . LEU A 1 192 ? 7.994 -0.541 -0.078 1.00 97.62 192 LEU A N 1
ATOM 1459 C CA . LEU A 1 192 ? 7.641 0.813 0.371 1.00 97.62 192 LEU A CA 1
ATOM 1460 C C . LEU A 1 192 ? 8.877 1.573 0.858 1.00 97.62 192 LEU A C 1
ATOM 1462 O O . LEU A 1 192 ? 9.589 1.093 1.740 1.00 97.62 192 LEU A O 1
ATOM 1466 N N . ARG A 1 193 ? 9.103 2.773 0.322 1.00 95.56 193 ARG A N 1
ATOM 1467 C CA . ARG A 1 193 ? 10.212 3.656 0.711 1.00 95.56 193 ARG A CA 1
ATOM 1468 C C . ARG A 1 193 ? 10.063 4.080 2.178 1.00 95.56 193 ARG A C 1
ATOM 1470 O O . ARG A 1 193 ? 8.950 4.405 2.599 1.00 95.56 193 ARG A O 1
ATOM 1477 N N . GLN A 1 194 ? 11.162 4.055 2.933 1.00 90.88 194 GLN A N 1
ATOM 1478 C CA . GLN A 1 194 ? 11.228 4.528 4.325 1.00 90.88 194 GLN A CA 1
ATOM 1479 C C . GLN A 1 194 ? 11.869 5.907 4.442 1.00 90.88 194 GLN A C 1
ATOM 1481 O O . GLN A 1 194 ? 12.385 6.456 3.444 1.00 90.88 194 GLN A O 1
#

Organism: NCBI:txid455193